Protein 5U2J (pdb70)

Secondary structure (DSSP, 8-state):
-PPPSSBTTT---TT--TTSS--PPEE-TTT--EE-HHHHT--HHHHHHHHTS----TTT--BTTT----TTGGG-EE-TTT--EE-GGGSSSPPSSPPPS----TTTS--/---SSBTTT---TT--TTS---PPEE-TTT--EE-HHHHT--HHHHHHHTTS----TTT--BTTT-S--S-STTEEE-TTT--EEEGGGSSSPPSSPPSS----TTTS--/-B-HHHHHHHH----/-EEHHHHHHHH----

Sequence (251 aa):
ARTKQTARKSTGGAPMDPIPICSFCLGTKESNREKKPEELLSCADCGSSGHPSCLKFCPELTTNVKALRWQCIECKTCSACRVQGRNADNMLFCDSCDRGFHMECCDPPLSRMPKGMWICQVCRPKDPIPICSFCLGTKESNREKKPEELLSCADCGSSGHPSCLKFCPELTTNVKALRWQCIECKTCSACRVQGRNADNMLFCDSCDRGFHMECCDPPLSRMPKGMWICQQVCRPKARTKQTARKSTGGAP

B-factor: mean 32.0, std 13.15, range [13.93, 115.84]

Organism: Homo sapiens (NCBI:txid9606)

Nearest PDB structures (foldseek):
  5b75-assembly1_A  TM=9.941E-01  e=2.731E-21  Homo sapiens
  5u2j-assembly1_B  TM=9.906E-01  e=2.239E-21  Homo sapiens
  5b78-assembly1_A  TM=9.982E-01  e=1.634E-20  Homo sapiens
  4lka-assembly1_A  TM=9.810E-01  e=3.386E-20  Homo sapiens
  3v43-assembly1_A  TM=9.482E-01  e=4.130E-20  Homo sapiens

CATH classification: 3.30.40.10

Structure (mmCIF, N/CA/C/O backbone):
data_5U2J
#
_entry.id   5U2J
#
_cell.length_a   32.540
_cell.length_b   69.190
_cell.length_c   69.930
_cell.angle_alpha   90.00
_cell.angle_beta   97.16
_cell.angle_gamma   90.00
#
_symmetry.space_group_name_H-M   'P 1 21 1'
#
loop_
_entity.id
_entity.type
_entity.pdbx_description
1 polymer 'Histone H3K14bu'
2 polymer 'Histone acetyltransferase KAT6B'
3 non-polymer 'ZINC ION'
4 water water
#
loop_
_atom_site.group_PDB
_atom_site.id
_atom_site.type_symbol
_atom_site.label_atom_id
_atom_site.label_alt_id
_atom_site.label_comp_id
_atom_site.label_asym_id
_atom_site.label_entity_id
_atom_site.label_seq_id
_atom_site.pdbx_PDB_ins_code
_atom_site.Cartn_x
_atom_site.Cartn_y
_atom_site.Cartn_z
_atom_site.occupancy
_atom_site.B_iso_or_equiv
_atom_site.auth_seq_id
_atom_site.auth_comp_id
_atom_site.auth_asym_id
_atom_site.auth_atom_id
_atom_site.pdbx_PDB_model_num
ATOM 1 N N . ALA A 1 1 ? 54.876 -4.717 -1.839 0.85 32.12 1 ALA D N 1
ATOM 2 C CA . ALA A 1 1 ? 55.474 -5.458 -0.734 0.96 29.85 1 ALA D CA 1
ATOM 3 C C . ALA A 1 1 ? 55.437 -6.955 -1.004 1.00 28.29 1 ALA D C 1
ATOM 4 O O . ALA A 1 1 ? 54.582 -7.444 -1.746 0.88 27.88 1 ALA D O 1
ATOM 6 N N . ARG A 1 2 ? 56.368 -7.686 -0.400 1.00 26.65 2 ARG D N 1
ATOM 7 C CA . ARG A 1 2 ? 56.390 -9.136 -0.522 0.92 24.62 2 ARG D CA 1
ATOM 8 C C . ARG A 1 2 ? 55.505 -9.750 0.553 1.00 23.81 2 ARG D C 1
ATOM 9 O O . ARG A 1 2 ? 55.603 -9.394 1.731 0.80 22.36 2 ARG D O 1
ATOM 17 N N . THR A 1 3 ? 54.622 -10.651 0.136 1.00 24.87 3 THR D N 1
ATOM 18 C CA . THR A 1 3 ? 53.703 -11.341 1.025 1.00 23.82 3 THR D CA 1
ATOM 19 C C . THR A 1 3 ? 53.843 -12.838 0.795 1.00 24.30 3 THR D C 1
ATOM 20 O O . THR A 1 3 ? 54.577 -13.286 -0.091 0.84 24.42 3 THR D O 1
ATOM 24 N N . LYS A 1 4 ? 53.125 -13.619 1.602 1.00 25.30 4 LYS D N 1
ATOM 25 C CA . LYS A 1 4 ? 53.114 -15.060 1.386 0.88 27.14 4 LYS D CA 1
ATOM 26 C C . LYS A 1 4 ? 52.578 -15.398 0.001 0.83 29.11 4 LYS D C 1
ATOM 27 O O . LYS A 1 4 ? 53.081 -16.314 -0.658 1.00 30.58 4 LYS D O 1
ATOM 33 N N . GLN A 1 5 ? 51.585 -14.641 -0.476 1.00 30.94 5 GLN D N 1
ATOM 34 C CA . GLN A 1 5 ? 51.055 -14.878 -1.816 0.73 33.82 5 GLN D CA 1
ATOM 35 C C . GLN A 1 5 ? 52.101 -14.583 -2.887 1.00 31.30 5 GLN D C 1
ATOM 36 O O . GLN A 1 5 ? 52.334 -15.404 -3.781 0.93 30.90 5 GLN D O 1
ATOM 42 N N . THR A 1 6 ? 52.746 -13.413 -2.815 1.00 28.47 6 THR D N 1
ATOM 43 C CA . THR A 1 6 ? 53.714 -13.063 -3.851 0.91 28.40 6 THR D CA 1
ATOM 44 C C . THR A 1 6 ? 54.948 -13.954 -3.777 0.64 28.09 6 THR D C 1
ATOM 45 O O . THR A 1 6 ? 55.503 -14.340 -4.813 0.85 28.53 6 THR D O 1
ATOM 49 N N . ALA A 1 7 ? 55.385 -14.304 -2.565 1.00 27.16 7 ALA D N 1
ATOM 50 C CA . ALA A 1 7 ? 56.574 -15.138 -2.423 0.89 26.56 7 ALA D CA 1
ATOM 51 C C . ALA A 1 7 ? 56.354 -16.523 -3.019 0.76 27.73 7 ALA D C 1
ATOM 52 O O . ALA A 1 7 ? 57.228 -17.051 -3.718 1.00 26.91 7 ALA D O 1
ATOM 54 N N . ARG A 1 8 ? 55.190 -17.127 -2.761 1.00 31.37 8 ARG D N 1
ATOM 55 C CA . ARG A 1 8 ? 54.923 -18.459 -3.291 0.95 33.72 8 ARG D CA 1
ATOM 56 C C . ARG A 1 8 ? 54.786 -18.448 -4.808 0.84 34.72 8 ARG D C 1
ATOM 57 O O . ARG A 1 8 ? 55.167 -19.421 -5.468 0.84 35.00 8 ARG D O 1
ATOM 65 N N . LYS A 1 9 ? 54.243 -17.372 -5.380 1.00 35.27 9 LYS D N 1
ATOM 66 C CA . LYS A 1 9 ? 54.188 -17.279 -6.835 0.75 37.74 9 LYS D CA 1
ATOM 67 C C . LYS A 1 9 ? 55.584 -17.115 -7.421 0.76 35.94 9 LYS D C 1
ATOM 68 O O . LYS A 1 9 ? 55.888 -17.659 -8.489 0.87 36.38 9 LYS D O 1
ATOM 74 N N . SER A 1 10 ? 56.451 -16.380 -6.723 1.00 33.50 10 SER D N 1
ATOM 75 C CA . SER A 1 10 ? 57.796 -16.142 -7.230 0.80 32.18 10 SER D CA 1
ATOM 76 C C . SER A 1 10 ? 58.648 -17.406 -7.154 1.00 31.45 10 SER D C 1
ATOM 77 O O . SER A 1 10 ? 59.371 -17.729 -8.104 0.80 33.78 10 SER D O 1
ATOM 80 N N . THR A 1 11 ? 58.569 -18.142 -6.042 1.00 29.74 11 THR D N 1
ATOM 81 C CA . THR A 1 11 ? 59.328 -19.380 -5.912 0.67 29.43 11 THR D CA 1
ATOM 82 C C . THR A 1 11 ? 58.666 -20.555 -6.615 0.70 30.58 11 THR D C 1
ATOM 83 O O . THR A 1 11 ? 59.361 -21.510 -6.981 1.00 30.90 11 THR D O 1
ATOM 87 N N . GLY A 1 12 ? 57.352 -20.511 -6.808 1.00 32.00 12 GLY D N 1
ATOM 88 C CA . GLY A 1 12 ? 56.623 -21.681 -7.248 0.57 34.86 12 GLY D CA 1
ATOM 89 C C . GLY A 1 12 ? 56.417 -22.652 -6.102 0.94 35.49 12 GLY D C 1
ATOM 90 O O . GLY A 1 12 ? 56.798 -22.412 -4.955 1.00 34.19 12 GLY D O 1
ATOM 91 N N . GLY A 1 13 ? 55.801 -23.780 -6.428 1.00 37.96 13 GLY D N 1
ATOM 92 C CA . GLY A 1 13 ? 55.511 -24.786 -5.425 0.55 39.83 13 GLY D CA 1
ATOM 93 C C . GLY A 1 13 ? 56.745 -25.507 -4.919 1.00 38.97 13 GLY D C 1
ATOM 94 O O . GLY A 1 13 ? 57.769 -25.561 -5.601 1.00 39.08 13 GLY D O 1
ATOM 109 N N . ALA A 1 15 ? 58.782 -28.801 -4.222 1.00 37.71 15 ALA D N 1
ATOM 110 C CA . ALA A 1 15 ? 58.853 -30.052 -4.966 1.00 40.03 15 ALA D CA 1
ATOM 111 C C . ALA A 1 15 ? 58.291 -31.201 -4.140 1.00 44.30 15 ALA D C 1
ATOM 112 O O . ALA A 1 15 ? 58.720 -31.428 -3.010 0.69 44.64 15 ALA D O 1
ATOM 114 N N . PRO A 1 16 ? 57.313 -31.925 -4.703 0.65 48.48 16 PRO D N 1
ATOM 115 C CA . PRO A 1 16 ? 56.712 -33.090 -4.048 1.00 51.97 16 PRO D CA 1
ATOM 116 C C . PRO A 1 16 ? 57.624 -34.312 -4.086 1.00 54.38 16 PRO D C 1
ATOM 117 O O . PRO A 1 16 ? 58.033 -34.786 -3.027 0.72 57.24 16 PRO D O 1
ATOM 121 N N . MET B 2 1 ? 79.131 3.841 20.511 1.00 80.47 203 MET A N 1
ATOM 122 C CA . MET B 2 1 ? 79.259 5.190 21.049 1.00 76.98 203 MET A CA 1
ATOM 123 C C . MET B 2 1 ? 80.324 5.241 22.140 1.00 68.61 203 MET A C 1
ATOM 124 O O . MET B 2 1 ? 80.694 4.211 22.704 1.00 65.70 203 MET A O 1
ATOM 129 N N . ASP B 2 2 ? 80.815 6.445 22.429 1.00 64.18 204 ASP A N 1
ATOM 130 C CA . ASP B 2 2 ? 81.862 6.602 23.425 0.88 58.63 204 ASP A CA 1
ATOM 131 C C . ASP B 2 2 ? 81.345 6.208 24.808 0.92 49.88 204 ASP A C 1
ATOM 132 O O . ASP B 2 2 ? 80.162 6.387 25.114 0.90 49.23 204 ASP A O 1
ATOM 137 N N . PRO B 2 3 ? 82.210 5.666 25.664 1.00 43.00 205 PRO A N 1
ATOM 138 C CA . PRO B 2 3 ? 81.755 5.241 26.992 1.00 36.40 205 PRO A CA 1
ATOM 139 C C . PRO B 2 3 ? 81.529 6.435 27.904 1.00 32.56 205 PRO A C 1
ATOM 140 O O . PRO B 2 3 ? 82.308 7.391 27.911 0.83 32.05 205 PRO A O 1
ATOM 144 N N . ILE B 2 4 ? 80.449 6.373 28.678 1.00 29.53 206 ILE A N 1
ATOM 145 C CA . ILE B 2 4 ? 80.179 7.375 29.710 1.00 26.93 206 ILE A CA 1
ATOM 146 C C . ILE B 2 4 ? 80.949 6.979 30.965 0.75 24.52 206 ILE A C 1
ATOM 147 O O . ILE B 2 4 ? 80.704 5.896 31.517 0.85 22.21 206 ILE A O 1
ATOM 152 N N . PRO B 2 5 ? 81.872 7.815 31.457 1.00 23.83 207 PRO A N 1
ATOM 153 C CA . PRO B 2 5 ? 82.797 7.358 32.502 1.00 22.71 207 PRO A CA 1
ATOM 154 C C . PRO B 2 5 ? 82.178 7.333 33.890 0.92 21.44 207 PRO A C 1
ATOM 155 O O . PRO B 2 5 ? 82.881 7.477 34.897 0.75 21.08 207 PRO A O 1
ATOM 159 N N . ILE B 2 6 ? 80.861 7.135 33.951 1.00 22.03 208 ILE A N 1
ATOM 160 C CA . ILE B 2 6 ? 80.081 7.236 35.1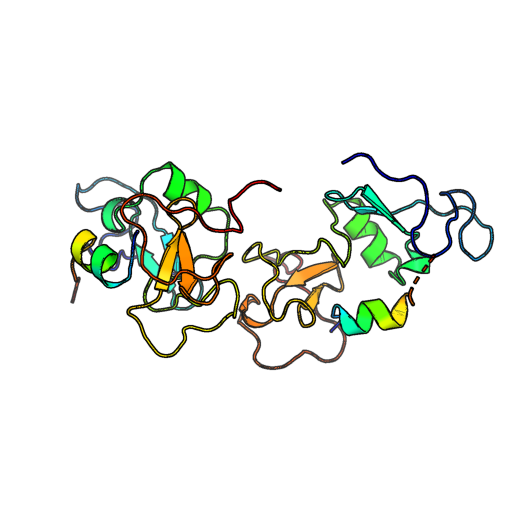78 0.87 19.76 208 ILE A CA 1
ATOM 161 C C . ILE B 2 6 ? 79.151 6.033 35.254 0.86 18.30 208 ILE A C 1
ATOM 162 O O . ILE B 2 6 ? 78.540 5.649 34.253 0.81 18.61 208 ILE A O 1
ATOM 167 N N . CYS B 2 7 ? 79.036 5.446 36.442 0.86 17.49 209 CYS A N 1
ATOM 168 C CA . CYS B 2 7 ? 78.123 4.328 36.642 0.78 19.72 209 CYS A CA 1
ATOM 169 C C . CYS B 2 7 ? 76.682 4.826 36.706 0.76 19.71 209 CYS A C 1
ATOM 170 O O . CYS B 2 7 ? 76.358 5.707 37.505 1.00 19.36 209 CYS A O 1
ATOM 173 N N . SER B 2 8 ? 75.812 4.248 35.870 0.89 21.06 210 SER A N 1
ATOM 174 C CA . SER B 2 8 ? 74.421 4.691 35.816 1.00 23.06 210 SER A CA 1
ATOM 175 C C . SER B 2 8 ? 73.669 4.444 37.118 0.86 22.94 210 SER A C 1
ATOM 176 O O . SER B 2 8 ? 72.604 5.037 37.325 0.87 22.21 210 SER A O 1
ATOM 179 N N . PHE B 2 9 ? 74.187 3.589 37.996 0.92 22.92 211 PHE A N 1
ATOM 180 C CA . PHE B 2 9 ? 73.483 3.229 39.220 1.00 24.09 211 PHE A CA 1
ATOM 181 C C . PHE B 2 9 ? 73.942 4.016 40.440 0.69 22.51 211 PHE A C 1
ATOM 182 O O . PHE B 2 9 ? 73.101 4.463 41.226 0.63 22.34 211 PHE A O 1
ATOM 190 N N . CYS B 2 10 ? 75.250 4.207 40.618 1.00 21.04 212 CYS A N 1
ATOM 191 C CA . CYS B 2 10 ? 75.768 4.928 41.772 1.00 21.07 212 CYS A CA 1
ATOM 192 C C . CYS B 2 10 ? 76.410 6.262 41.423 1.00 19.90 212 CYS A C 1
ATOM 193 O O . CYS B 2 10 ? 76.790 7.002 42.338 0.87 23.96 212 CYS A O 1
ATOM 196 N N . LEU B 2 11 ? 76.544 6.585 40.135 0.87 22.90 213 LEU A N 1
ATOM 197 C CA . LEU B 2 11 ? 77.122 7.828 39.629 0.93 21.32 213 LEU A CA 1
ATOM 198 C C . LEU B 2 11 ? 78.600 7.984 39.960 0.95 20.42 213 LEU A C 1
ATOM 199 O O . LEU B 2 11 ? 79.147 9.084 39.813 0.87 18.53 213 LEU A O 1
ATOM 204 N N . GLY B 2 12 ? 79.270 6.917 40.386 1.00 21.53 214 GLY A N 1
ATOM 205 C CA . GLY B 2 12 ? 80.693 6.984 40.613 1.00 21.22 214 GLY A CA 1
ATOM 206 C C . GLY B 2 12 ? 81.493 6.698 39.359 1.00 19.89 214 GLY A C 1
ATOM 207 O O . GLY B 2 12 ? 81.012 6.069 38.420 1.00 21.06 214 GLY A O 1
ATOM 208 N N . THR B 2 13 ? 82.728 7.188 39.347 0.92 19.55 215 THR A N 1
ATOM 209 C CA . THR B 2 13 ? 83.654 6.869 38.270 1.00 20.92 215 THR A CA 1
ATOM 210 C C . THR B 2 13 ? 84.304 5.524 38.568 0.78 21.54 215 THR A C 1
ATOM 211 O O . THR B 2 13 ? 83.975 4.847 39.547 1.00 22.20 215 THR A O 1
ATOM 215 N N . LYS B 2 14 ? 85.267 5.136 37.734 0.90 22.57 216 LYS A N 1
ATOM 216 C CA . LYS B 2 14 ? 86.047 3.936 37.999 1.00 24.88 216 LYS A CA 1
ATOM 217 C C . LYS B 2 14 ? 86.821 4.016 39.310 1.00 24.80 216 LYS A C 1
ATOM 218 O O . LYS B 2 14 ? 87.328 2.990 39.774 1.00 27.77 216 LYS A O 1
ATOM 224 N N . GLU B 2 15 ? 86.917 5.192 39.926 1.00 23.22 217 GLU A N 1
ATOM 225 C CA . GLU B 2 15 ? 87.679 5.344 41.157 1.00 24.12 217 GLU A CA 1
ATOM 226 C C . GLU B 2 15 ? 86.821 5.267 42.414 0.76 23.81 217 GLU A C 1
ATOM 227 O O . GLU B 2 15 ? 87.369 5.319 43.519 0.69 21.85 217 GLU A O 1
ATOM 233 N N . SER B 2 16 ? 85.498 5.121 42.284 1.00 24.20 218 SER A N 1
ATOM 234 C CA . SER B 2 16 ? 84.631 5.140 43.464 1.00 22.40 218 SER A CA 1
ATOM 235 C C . SER B 2 16 ? 83.338 4.384 43.148 0.81 22.10 218 SER A C 1
ATOM 236 O O . SER B 2 16 ? 82.396 4.971 42.610 0.79 22.37 218 SER A O 1
ATOM 239 N N . ASN B 2 17 ? 83.294 3.097 43.507 1.00 23.02 219 ASN A N 1
ATOM 240 C CA . ASN B 2 17 ? 82.035 2.363 43.427 1.00 24.97 219 ASN A CA 1
ATOM 241 C C . ASN B 2 17 ? 81.183 2.699 44.647 1.00 26.26 219 ASN A C 1
ATOM 242 O O . ASN B 2 17 ? 81.456 3.683 45.343 1.00 25.64 219 ASN A O 1
ATOM 247 N N . ARG B 2 18 ? 80.148 1.902 44.920 1.00 28.81 220 ARG A N 1
ATOM 248 C CA . ARG B 2 18 ? 79.291 2.205 46.060 1.00 31.55 220 ARG A CA 1
ATOM 249 C C . ARG B 2 18 ? 80.020 2.082 47.387 0.59 32.20 220 ARG A C 1
ATOM 250 O O . ARG B 2 18 ? 79.598 2.700 48.370 0.77 32.41 220 ARG A O 1
ATOM 258 N N . GLU B 2 19 ? 81.098 1.308 47.443 1.00 33.09 221 GLU A N 1
ATOM 259 C CA . GLU B 2 19 ? 81.900 1.225 48.651 1.00 35.94 221 GLU A CA 1
ATOM 260 C C . GLU B 2 19 ? 83.038 2.233 48.669 0.81 34.24 221 GLU A C 1
ATOM 261 O O . GLU B 2 19 ? 83.879 2.159 49.562 0.90 33.70 221 GLU A O 1
ATOM 267 N N . LYS B 2 20 ? 83.076 3.170 47.718 1.00 32.75 222 LYS A N 1
ATOM 268 C CA . LYS B 2 20 ? 84.110 4.211 47.633 0.95 29.83 222 LYS A CA 1
ATOM 269 C C . LYS B 2 20 ? 85.472 3.646 47.250 0.69 28.44 222 LYS A C 1
ATOM 270 O O . LYS B 2 20 ? 86.508 4.218 47.592 1.00 29.89 222 LYS A O 1
ATOM 276 N N . LYS B 2 21 ? 85.495 2.530 46.542 1.00 35.84 223 LYS A N 1
ATOM 277 C CA . LYS B 2 21 ? 86.734 1.876 46.159 1.00 34.20 223 LYS A CA 1
ATOM 278 C C . LYS B 2 21 ? 86.834 1.809 44.639 1.00 28.39 223 LYS A C 1
ATOM 279 O O . LYS B 2 21 ? 85.815 1.880 43.941 0.89 26.99 223 LYS A O 1
ATOM 285 N N . PRO B 2 22 ? 88.044 1.705 44.087 0.87 26.36 224 PRO A N 1
ATOM 286 C CA . PRO B 2 22 ? 88.174 1.682 42.625 1.00 25.31 224 PRO A CA 1
ATOM 287 C C . PRO B 2 22 ? 87.647 0.385 42.031 1.00 24.98 224 PRO A C 1
ATOM 288 O O . PRO B 2 22 ? 87.866 -0.705 42.565 0.81 26.48 224 PRO A O 1
ATOM 292 N N . GLU B 2 23 ? 86.942 0.519 40.910 1.00 22.84 225 GLU A N 1
ATOM 293 C CA . GLU B 2 23 ? 86.425 -0.632 40.180 0.83 24.23 225 GLU A CA 1
ATOM 294 C C . GLU B 2 23 ? 86.184 -0.216 38.739 1.00 24.07 225 GLU A C 1
ATOM 295 O O . GLU B 2 23 ? 85.490 0.775 38.488 0.77 22.37 225 GLU A O 1
ATOM 301 N N . GLU B 2 24 ? 86.756 -0.966 37.802 1.00 26.02 226 GLU A N 1
ATOM 302 C CA . GLU B 2 24 ? 86.626 -0.636 36.391 0.97 27.43 226 GLU A CA 1
ATOM 303 C C . GLU B 2 24 ? 85.176 -0.770 35.942 0.70 25.05 226 GLU A C 1
ATOM 304 O O . GLU B 2 24 ? 84.430 -1.625 36.423 0.75 22.79 226 GLU A O 1
ATOM 310 N N . LEU B 2 25 ? 84.782 0.091 35.010 1.00 25.20 227 LEU A N 1
ATOM 311 C CA . LEU B 2 25 ? 83.416 0.131 34.513 1.00 23.53 227 LEU A CA 1
ATOM 312 C C . LEU B 2 25 ? 83.228 -0.796 33.320 0.73 23.14 227 LEU A C 1
ATOM 313 O O . LEU B 2 25 ? 84.144 -1.012 32.520 0.85 24.26 227 LEU A O 1
ATOM 318 N N . LEU B 2 26 ? 82.020 -1.341 33.211 0.92 22.24 228 LEU A N 1
ATOM 319 C CA . LEU B 2 26 ? 81.536 -1.989 32.000 1.00 23.66 228 LEU A CA 1
ATOM 320 C C . LEU B 2 26 ? 80.677 -0.995 31.235 0.75 23.36 228 LEU A C 1
ATOM 321 O O . LEU B 2 26 ? 79.861 -0.291 31.834 1.00 24.02 228 LEU A O 1
ATOM 326 N N . SER B 2 27 ? 80.849 -0.940 29.915 0.96 23.21 229 SER A N 1
ATOM 327 C CA . SER B 2 27 ? 80.216 0.101 29.113 0.79 24.63 229 SER A CA 1
ATOM 328 C C . SER B 2 27 ? 79.459 -0.504 27.939 0.63 24.83 229 SER A C 1
ATOM 329 O O . SER B 2 27 ? 79.983 -1.370 27.232 1.00 26.06 229 SER A O 1
ATOM 332 N N . CYS B 2 28 ? 78.234 -0.026 27.730 0.86 20.27 230 CYS A N 1
ATOM 333 C CA . CYS B 2 28 ? 77.407 -0.505 26.630 1.00 21.04 230 CYS A CA 1
ATOM 334 C C . CYS B 2 28 ? 77.954 -0.010 25.297 0.79 23.37 230 CYS A C 1
ATOM 335 O O . CYS B 2 28 ? 78.238 1.180 25.132 0.83 25.79 230 CYS A O 1
ATOM 338 N N . ALA B 2 29 ? 78.087 -0.924 24.335 1.00 23.85 231 ALA A N 1
ATOM 339 C CA . ALA B 2 29 ? 78.652 -0.555 23.043 1.00 27.23 231 ALA A CA 1
ATOM 340 C C . ALA B 2 29 ? 77.701 0.290 22.206 1.00 29.42 231 ALA A C 1
ATOM 341 O O . ALA B 2 29 ? 78.152 0.968 21.277 0.81 31.77 231 ALA A O 1
ATOM 343 N N . ASP B 2 30 ? 76.404 0.272 22.511 0.98 28.09 232 ASP A N 1
ATOM 344 C CA . ASP B 2 30 ? 75.414 0.979 21.709 0.94 31.31 232 ASP A CA 1
ATOM 345 C C . ASP B 2 30 ? 75.049 2.351 22.260 0.70 31.52 232 ASP A C 1
ATOM 346 O O . ASP B 2 30 ? 74.959 3.309 21.489 0.79 33.87 232 ASP A O 1
ATOM 351 N N . CYS B 2 31 ? 74.824 2.478 23.567 1.00 28.92 233 CYS A N 1
ATOM 352 C CA . CYS B 2 31 ? 74.398 3.748 24.139 1.00 28.50 233 CYS A CA 1
ATOM 353 C C . CYS B 2 31 ? 75.464 4.425 24.987 0.77 27.14 233 CYS A C 1
ATOM 354 O O . CYS B 2 31 ? 75.300 5.600 25.331 0.83 26.85 233 CYS A O 1
ATOM 357 N N . GLY B 2 32 ? 76.549 3.730 25.324 0.83 25.76 234 GLY A N 1
ATOM 358 C CA . GLY B 2 32 ? 77.617 4.313 26.107 0.90 26.35 234 GLY A CA 1
ATOM 359 C C . GLY B 2 32 ? 77.416 4.282 27.604 0.79 26.17 234 GLY A C 1
ATOM 360 O O . GLY B 2 32 ? 78.367 4.575 28.342 0.66 25.39 234 GLY A O 1
ATOM 361 N N . SER B 2 33 ? 76.220 3.944 28.082 0.90 27.11 235 SER A N 1
ATOM 362 C CA . SER B 2 33 ? 75.982 3.870 29.516 1.00 24.85 235 SER A CA 1
ATOM 363 C C . SER B 2 33 ? 76.907 2.843 30.154 0.80 22.72 235 SER A C 1
ATOM 364 O O . SER B 2 33 ? 77.236 1.812 29.560 1.00 23.97 235 SER A O 1
ATOM 367 N N . SER B 2 34 ? 77.326 3.133 31.382 0.84 21.27 236 SER A N 1
ATOM 368 C CA . SER B 2 34 ? 78.291 2.298 32.076 0.84 20.86 236 SER A CA 1
ATOM 369 C C . SER B 2 34 ? 77.764 1.893 33.445 0.82 21.49 236 SER A C 1
ATOM 370 O O . SER B 2 34 ? 76.839 2.498 33.989 1.00 22.12 236 SER A O 1
ATOM 373 N N . GLY B 2 35 ? 78.372 0.853 33.992 1.00 20.71 237 GLY A N 1
ATOM 374 C CA . GLY B 2 35 ? 78.073 0.433 35.348 0.86 20.35 237 GLY A CA 1
ATOM 375 C C . GLY B 2 35 ? 79.252 -0.304 35.936 0.93 20.63 237 GLY A C 1
ATOM 376 O O . GLY B 2 35 ? 80.009 -0.973 35.222 0.78 21.51 237 GLY A O 1
ATOM 377 N N . HIS B 2 36 ? 79.424 -0.158 37.247 1.00 21.62 238 HIS A N 1
ATOM 378 C CA . HIS B 2 36 ? 80.340 -1.034 37.957 1.00 22.16 238 HIS A CA 1
ATOM 379 C C . HIS B 2 36 ? 79.764 -2.446 37.980 1.00 22.76 238 HIS A C 1
ATOM 380 O O . HIS B 2 36 ? 78.561 -2.615 38.195 0.86 23.08 238 HIS A O 1
ATOM 387 N N . PRO B 2 37 ? 80.584 -3.469 37.734 0.92 23.02 239 PRO A N 1
ATOM 388 C CA . PRO B 2 37 ? 80.088 -4.848 37.872 0.73 23.08 239 PRO A CA 1
ATOM 389 C C . PRO B 2 37 ? 79.404 -5.111 39.204 0.91 24.17 239 PRO A C 1
ATOM 390 O O . PRO B 2 37 ? 78.380 -5.806 39.241 1.00 24.59 239 PRO A O 1
ATOM 394 N N . SER B 2 38 ? 79.930 -4.550 40.298 1.00 24.59 240 SER A N 1
ATOM 395 C CA . SER B 2 38 ? 79.297 -4.724 41.602 1.00 26.24 240 SER A CA 1
ATOM 396 C C . SER B 2 38 ? 77.915 -4.085 41.648 1.00 26.02 240 SER A C 1
ATOM 397 O O . SER B 2 38 ? 77.023 -4.586 42.343 0.69 28.32 240 SER A O 1
ATOM 400 N N . CYS B 2 39 ? 77.714 -2.984 40.921 0.85 23.86 241 CYS A N 1
ATOM 401 C CA . CYS B 2 39 ? 76.387 -2.382 40.845 1.00 23.55 241 CYS A CA 1
ATOM 402 C C . CYS B 2 39 ? 75.474 -3.143 39.896 0.70 22.29 241 CYS A C 1
ATOM 403 O O . CYS B 2 39 ? 74.258 -3.194 40.117 0.77 21.65 241 CYS A O 1
ATOM 406 N N . LEU B 2 40 ? 76.035 -3.725 38.835 1.00 22.22 242 LEU A N 1
ATOM 407 C CA . LEU B 2 40 ? 75.273 -4.593 37.947 0.83 24.09 242 LEU A CA 1
ATOM 408 C C . LEU B 2 40 ? 74.996 -5.956 38.563 0.64 24.76 242 LEU A C 1
ATOM 409 O O . LEU B 2 40 ? 74.237 -6.736 37.976 0.85 27.06 242 LEU A O 1
ATOM 414 N N . LYS B 2 41 ? 75.591 -6.251 39.722 1.00 23.28 243 LYS A N 1
ATOM 415 C CA . LYS B 2 41 ? 75.452 -7.539 40.407 0.88 25.94 243 LYS A CA 1
ATOM 416 C C . LYS B 2 41 ? 76.007 -8.691 39.574 1.00 25.68 243 LYS A C 1
ATOM 417 O O . LYS B 2 41 ? 75.484 -9.808 39.615 0.79 27.42 243 LYS A O 1
ATOM 423 N N . PHE B 2 42 ? 77.071 -8.437 38.819 0.83 25.10 244 PHE A N 1
ATOM 424 C CA . PHE B 2 42 ? 77.743 -9.489 38.071 1.00 26.66 244 PHE A CA 1
ATOM 425 C C . PHE B 2 42 ? 78.772 -10.176 38.954 1.00 28.50 244 PHE A C 1
ATOM 426 O O . PHE B 2 42 ? 79.458 -9.527 39.749 0.76 28.25 244 PHE A O 1
ATOM 434 N N . CYS B 2 43 ? 78.873 -11.494 38.814 1.00 29.90 245 CYS A N 1
ATOM 435 C CA . CYS B 2 43 ? 79.913 -12.238 39.498 1.00 32.10 245 CYS A CA 1
ATOM 436 C C . CYS B 2 43 ? 81.249 -12.023 38.791 1.00 32.63 245 CYS A C 1
ATOM 437 O O . CYS B 2 43 ? 81.285 -11.564 37.646 1.00 30.55 245 CYS A O 1
ATOM 440 N N . PRO B 2 44 ? 82.367 -12.327 39.461 1.00 35.58 246 PRO A N 1
ATOM 441 C CA . PRO B 2 44 ? 83.680 -12.135 38.817 0.85 35.63 246 PRO A CA 1
ATOM 442 C C . PRO B 2 44 ? 83.833 -12.823 37.468 0.71 35.32 246 PRO A C 1
ATOM 443 O O . PRO B 2 44 ? 84.393 -12.221 36.544 1.00 34.13 246 PRO A O 1
ATOM 447 N N . GLU B 2 45 ? 83.354 -14.061 37.319 1.00 36.41 247 GLU A N 1
ATOM 448 C CA . GLU B 2 45 ? 83.558 -14.777 36.061 0.77 36.49 247 GLU A CA 1
ATOM 449 C C . GLU B 2 45 ? 82.733 -14.167 34.935 1.00 32.40 247 GLU A C 1
ATOM 450 O O . GLU B 2 45 ? 83.224 -14.005 33.812 1.00 32.39 247 GLU A O 1
ATOM 456 N N . LEU B 2 46 ? 81.470 -13.836 35.213 1.00 29.66 248 LEU A N 1
ATOM 457 C CA . LEU B 2 46 ? 80.661 -13.135 34.222 1.00 28.16 248 LEU A CA 1
ATOM 458 C C . LEU B 2 46 ? 81.317 -11.821 33.821 1.00 26.33 248 LEU A C 1
ATOM 459 O O . LEU B 2 46 ? 81.371 -11.481 32.633 1.00 26.12 248 LEU A O 1
ATOM 464 N N . THR B 2 47 ? 81.847 -11.085 34.799 1.00 25.63 249 THR A N 1
ATOM 465 C CA . THR B 2 47 ? 82.491 -9.807 34.514 1.00 24.80 249 THR A CA 1
ATOM 466 C C . THR B 2 47 ? 83.677 -9.982 33.572 1.00 24.84 249 THR A C 1
ATOM 467 O O . THR B 2 47 ? 83.825 -9.235 32.599 1.00 23.85 249 THR A O 1
ATOM 471 N N . THR B 2 48 ? 84.527 -10.979 33.837 1.00 26.68 250 THR A N 1
ATOM 472 C CA . THR B 2 48 ? 85.691 -11.204 32.983 1.00 28.43 250 THR A CA 1
ATOM 473 C C . THR B 2 48 ? 85.276 -11.510 31.548 0.50 28.74 250 THR A C 1
ATOM 474 O O . THR B 2 48 ? 85.885 -11.007 30.597 1.00 31.28 250 THR A O 1
ATOM 478 N N . ASN B 2 49 ? 84.233 -12.324 31.372 1.00 26.87 251 ASN A N 1
ATOM 479 C CA . ASN B 2 49 ? 83.781 -12.666 30.026 0.94 28.02 251 ASN A CA 1
ATOM 480 C C . ASN B 2 49 ? 83.193 -11.456 29.310 1.00 27.04 251 ASN A C 1
ATOM 481 O O . ASN B 2 49 ? 83.464 -11.237 28.124 0.56 27.78 251 ASN A O 1
ATOM 486 N N . VAL B 2 50 ? 82.381 -10.664 30.013 1.00 25.25 252 VAL A N 1
ATOM 487 C CA . VAL B 2 50 ? 81.724 -9.522 29.384 1.00 24.32 252 VAL A CA 1
ATOM 488 C C . VAL B 2 50 ? 82.744 -8.478 28.945 0.75 25.56 252 VAL A C 1
ATOM 489 O O . VAL B 2 50 ? 82.570 -7.832 27.903 0.83 26.79 252 VAL A O 1
ATOM 493 N N . LYS B 2 51 ? 83.831 -8.312 29.705 0.88 26.75 253 LYS A N 1
ATOM 494 C CA . LYS B 2 51 ? 84.867 -7.352 29.335 0.81 27.89 253 LYS A CA 1
ATOM 495 C C . LYS B 2 51 ? 85.525 -7.687 28.004 0.89 28.41 253 LYS A C 1
ATOM 496 O O . LYS B 2 51 ? 86.084 -6.792 27.359 0.67 30.50 253 LYS A O 1
ATOM 502 N N . ALA B 2 52 ? 85.481 -8.948 27.582 0.84 27.11 254 ALA A N 1
ATOM 503 C CA . ALA B 2 52 ? 86.102 -9.377 26.338 0.98 29.17 254 ALA A CA 1
ATOM 504 C C . ALA B 2 52 ? 85.153 -9.329 25.148 0.97 28.94 254 ALA A C 1
ATOM 505 O O . ALA B 2 52 ? 85.555 -9.705 24.042 0.74 30.63 254 ALA A O 1
ATOM 507 N N . LEU B 2 53 ? 83.920 -8.876 25.342 0.87 25.38 255 LEU A N 1
ATOM 508 C CA . LEU B 2 53 ? 82.893 -8.926 24.313 0.95 25.74 255 LEU A CA 1
ATOM 509 C C . LEU B 2 53 ? 82.315 -7.541 24.059 0.81 25.34 255 LEU A C 1
ATOM 510 O O . LEU B 2 53 ? 82.580 -6.581 24.787 0.66 24.89 255 LEU A O 1
ATOM 515 N N . ARG B 2 54 ? 81.509 -7.458 23.003 1.00 26.85 256 ARG A N 1
ATOM 516 C CA . ARG B 2 54 ? 80.748 -6.252 22.683 0.84 26.78 256 ARG A CA 1
ATOM 517 C C . ARG B 2 54 ? 79.460 -6.298 23.497 1.00 23.34 256 ARG A C 1
ATOM 518 O O . ARG B 2 54 ? 78.470 -6.912 23.088 0.61 22.91 256 ARG A O 1
ATOM 526 N N . TRP B 2 55 ? 79.470 -5.641 24.652 0.78 21.27 257 TRP A N 1
ATOM 527 C CA . TRP B 2 55 ? 78.397 -5.765 25.629 1.00 20.61 257 TRP A CA 1
ATOM 528 C C . TRP B 2 55 ? 77.297 -4.743 25.375 0.77 20.68 257 TRP A C 1
ATOM 529 O O . TRP B 2 55 ? 77.567 -3.594 25.014 0.82 21.63 257 TRP A O 1
ATOM 540 N N . GLN B 2 56 ? 76.053 -5.173 25.568 1.00 20.42 258 GLN A N 1
ATOM 541 C CA . GLN B 2 56 ? 74.895 -4.291 25.535 1.00 20.66 258 GLN A CA 1
ATOM 542 C C . GLN B 2 56 ? 74.272 -4.218 26.920 0.85 18.98 258 GLN A C 1
ATOM 543 O O . GLN B 2 56 ? 74.130 -5.240 27.599 0.74 17.29 258 GLN A O 1
ATOM 549 N N . CYS B 2 57 ? 73.881 -3.013 27.327 1.00 18.93 259 CYS A N 1
ATOM 550 C CA . CYS B 2 57 ? 73.174 -2.860 28.588 1.00 21.64 259 CYS A CA 1
ATOM 551 C C . CYS B 2 57 ? 71.775 -3.467 28.479 1.00 23.14 259 CYS A C 1
ATOM 552 O O . CYS B 2 57 ? 71.312 -3.845 27.400 1.00 24.38 259 CYS A O 1
ATOM 555 N N . ILE B 2 58 ? 71.098 -3.552 29.627 1.00 25.56 260 ILE A N 1
ATOM 556 C CA . ILE B 2 58 ? 69.791 -4.204 29.683 1.00 28.84 260 ILE A CA 1
ATOM 557 C C . ILE B 2 58 ? 68.807 -3.530 28.734 0.76 30.51 260 ILE A C 1
ATOM 558 O O . ILE B 2 58 ? 67.985 -4.197 28.094 0.70 29.62 260 ILE A O 1
ATOM 563 N N . GLU B 2 59 ? 68.889 -2.205 28.604 1.00 32.10 261 GLU A N 1
ATOM 564 C CA . GLU B 2 59 ? 67.925 -1.494 27.770 1.00 34.87 261 GLU A CA 1
ATOM 565 C C . GLU B 2 59 ? 68.218 -1.650 26.282 0.83 32.18 261 GLU A C 1
ATOM 566 O O . GLU B 2 59 ? 67.287 -1.635 25.469 0.66 33.05 261 GLU A O 1
ATOM 572 N N . CYS B 2 60 ? 69.487 -1.798 25.904 1.00 28.16 262 CYS A N 1
ATOM 573 C CA . CYS B 2 60 ? 69.852 -1.963 24.502 1.00 26.22 262 CYS A CA 1
ATOM 574 C C . CYS B 2 60 ? 69.881 -3.418 24.057 0.78 24.65 262 CYS A C 1
ATOM 575 O O . CYS B 2 60 ? 69.895 -3.679 22.849 0.89 25.08 262 CYS A O 1
ATOM 578 N N . LYS B 2 61 ? 69.892 -4.358 25.000 1.00 24.42 263 LYS A N 1
ATOM 579 C CA . LYS B 2 61 ? 70.091 -5.770 24.696 1.00 23.71 263 LYS A CA 1
ATOM 580 C C . LYS B 2 61 ? 69.098 -6.263 23.653 0.73 23.09 263 LYS A C 1
ATOM 581 O O . LYS B 2 61 ? 67.882 -6.149 23.836 0.76 22.99 263 LYS A O 1
ATOM 587 N N . THR B 2 62 ? 69.623 -6.799 22.556 0.91 21.63 264 THR A N 1
ATOM 588 C CA . THR B 2 62 ? 68.830 -7.530 21.581 0.95 21.15 264 THR A CA 1
ATOM 589 C C . THR B 2 62 ? 69.193 -9.007 21.639 0.80 20.44 264 THR A C 1
ATOM 590 O O . THR B 2 62 ? 70.290 -9.386 22.058 1.00 21.25 264 THR A O 1
ATOM 594 N N . CYS B 2 63 ? 68.250 -9.841 21.215 0.93 19.67 265 CYS A N 1
ATOM 595 C CA . CYS B 2 63 ? 68.495 -11.276 21.161 1.00 18.49 265 CYS A CA 1
ATOM 596 C C . CYS B 2 63 ? 69.678 -11.579 20.248 0.97 16.20 265 CYS A C 1
ATOM 597 O O . CYS B 2 63 ? 69.709 -11.154 19.094 0.73 16.50 265 CYS A O 1
ATOM 600 N N . SER B 2 64 ? 70.660 -12.323 20.764 0.87 16.07 266 SER A N 1
ATOM 601 C CA . SER B 2 64 ? 71.833 -12.627 19.951 0.95 17.47 266 SER A CA 1
ATOM 602 C C . SER B 2 64 ? 71.511 -13.525 18.762 1.00 19.67 266 SER A C 1
ATOM 603 O O . SER B 2 64 ? 72.276 -13.541 17.792 1.00 21.46 266 SER A O 1
ATOM 606 N N . ALA B 2 65 ? 70.402 -14.263 18.803 1.00 19.44 267 ALA A N 1
ATOM 607 C CA . ALA B 2 65 ? 70.060 -15.133 17.683 1.00 19.84 267 ALA A CA 1
ATOM 608 C C . ALA B 2 65 ? 69.317 -14.371 16.591 0.86 18.78 267 ALA A C 1
ATOM 609 O O . ALA B 2 65 ? 69.745 -14.355 15.432 0.85 17.95 267 ALA A O 1
ATOM 611 N N . CYS B 2 66 ? 68.202 -13.725 16.942 1.00 19.08 268 CYS A N 1
ATOM 612 C CA . CYS B 2 66 ? 67.338 -13.087 15.955 1.00 19.24 268 CYS A CA 1
ATOM 613 C C . CYS B 2 66 ? 67.547 -11.579 15.833 0.91 19.04 268 CYS A C 1
ATOM 614 O O . CYS B 2 66 ? 66.991 -10.972 14.911 0.86 19.85 268 CYS A O 1
ATOM 617 N N . ARG B 2 67 ? 68.322 -10.968 16.731 1.00 19.42 269 ARG A N 1
ATOM 618 C CA . ARG B 2 67 ? 68.792 -9.584 16.629 1.00 22.09 269 ARG A CA 1
ATOM 619 C C . ARG B 2 67 ? 67.683 -8.552 16.811 0.95 23.35 269 ARG A C 1
ATOM 620 O O . ARG B 2 67 ? 67.818 -7.414 16.349 0.93 25.48 269 ARG A O 1
ATOM 628 N N . VAL B 2 68 ? 66.584 -8.908 17.480 1.00 22.35 270 VAL A N 1
ATOM 629 C CA . VAL B 2 68 ? 65.521 -7.961 17.790 1.00 24.18 270 VAL A CA 1
ATOM 630 C C . VAL B 2 68 ? 65.186 -8.056 19.274 0.87 23.88 270 VAL A C 1
ATOM 631 O O . VAL B 2 68 ? 65.610 -8.973 19.978 1.00 24.10 270 VAL A O 1
ATOM 635 N N . GLN B 2 69 ? 64.410 -7.079 19.746 0.82 24.42 271 GLN A N 1
ATOM 636 C CA . GLN B 2 69 ? 63.894 -7.098 21.111 1.00 25.86 271 GLN A CA 1
ATOM 637 C C . GLN B 2 69 ? 62.484 -7.687 21.163 1.00 25.78 271 GLN A C 1
ATOM 638 O O . GLN B 2 69 ? 62.253 -8.702 21.825 0.78 23.48 271 GLN A O 1
ATOM 644 N N . GLY B 2 70 ? 61.536 -7.060 20.474 0.88 27.65 272 GLY A N 1
ATOM 645 C CA . GLY B 2 70 ? 60.192 -7.589 20.371 1.00 29.10 272 GLY A CA 1
ATOM 646 C C . GLY B 2 70 ? 59.302 -7.204 21.541 1.00 32.99 272 GLY A C 1
ATOM 647 O O . GLY B 2 70 ? 59.727 -6.601 22.527 0.82 32.59 272 GLY A O 1
ATOM 648 N N . ARG B 2 71 ? 58.027 -7.588 21.422 0.83 36.53 273 ARG A N 1
ATOM 649 C CA . ARG B 2 71 ? 57.029 -7.197 22.413 1.00 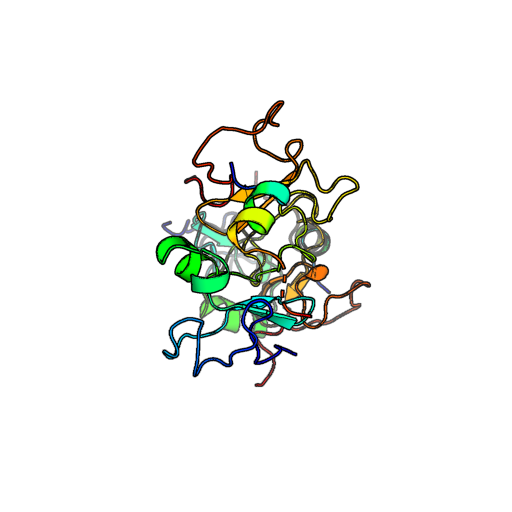39.53 273 ARG A CA 1
ATOM 650 C C . ARG B 2 71 ? 57.289 -7.821 23.779 0.74 39.49 273 ARG A C 1
ATOM 651 O O . ARG B 2 71 ? 56.951 -7.218 24.803 0.70 43.33 273 ARG A O 1
ATOM 659 N N . ASN B 2 72 ? 57.862 -9.020 23.823 1.00 37.28 274 ASN A N 1
ATOM 660 C CA . ASN B 2 72 ? 58.133 -9.713 25.078 0.64 37.47 274 ASN A CA 1
ATOM 661 C C . ASN B 2 72 ? 59.621 -9.693 25.411 1.00 34.47 274 ASN A C 1
ATOM 662 O O . ASN B 2 72 ? 60.196 -10.700 25.830 0.80 33.30 274 ASN A O 1
ATOM 667 N N . ALA B 2 73 ? 60.256 -8.532 25.230 0.90 33.42 275 ALA A N 1
ATOM 668 C CA . ALA B 2 73 ? 61.685 -8.414 25.503 0.83 31.87 275 ALA A CA 1
ATOM 669 C C . ALA B 2 73 ? 62.000 -8.610 26.980 1.00 33.72 275 ALA A C 1
ATOM 670 O O . ALA B 2 73 ? 63.119 -9.006 27.324 0.56 31.35 275 ALA A O 1
ATOM 672 N N . ASP B 2 74 ? 61.035 -8.344 27.864 1.00 37.87 276 ASP A N 1
ATOM 673 C CA . ASP B 2 74 ? 61.279 -8.456 29.299 1.00 40.71 276 ASP A CA 1
ATOM 674 C C . ASP B 2 74 ? 61.562 -9.887 29.739 0.57 41.29 276 ASP A C 1
ATOM 675 O O . ASP B 2 74 ? 62.202 -10.087 30.777 0.65 41.84 276 ASP A O 1
ATOM 680 N N . ASN B 2 75 ? 61.098 -10.885 28.987 1.00 41.28 277 ASN A N 1
ATOM 681 C CA . ASN B 2 75 ? 61.328 -12.285 29.319 1.00 41.41 277 ASN A CA 1
ATOM 682 C C . ASN B 2 75 ? 62.468 -12.896 28.510 0.42 36.84 277 ASN A C 1
ATOM 683 O O . ASN B 2 75 ? 62.581 -14.124 28.431 1.00 37.79 277 ASN A O 1
ATOM 688 N N . MET B 2 76 ? 63.301 -12.061 27.897 1.00 27.49 278 MET A N 1
ATOM 689 C CA . MET B 2 76 ? 64.543 -12.527 27.297 1.00 25.73 278 MET A CA 1
ATOM 690 C C . MET B 2 76 ? 65.470 -13.064 28.384 0.99 22.80 278 MET A C 1
ATOM 691 O O . MET B 2 76 ? 65.620 -12.455 29.445 0.74 22.38 278 MET A O 1
ATOM 696 N N . LEU B 2 77 ? 66.074 -14.225 28.130 1.00 20.54 279 LEU A N 1
ATOM 697 C CA . LEU B 2 77 ? 67.015 -14.814 29.077 1.00 21.28 279 LEU A CA 1
ATOM 698 C C . LEU B 2 77 ? 68.388 -14.189 28.894 0.93 20.51 279 LEU A C 1
ATOM 699 O O . LEU B 2 77 ? 68.802 -13.895 27.772 0.60 16.89 279 LEU A O 1
ATOM 704 N N . PHE B 2 78 ? 69.112 -14.018 29.996 1.00 23.18 280 PHE A N 1
ATOM 705 C CA . PHE B 2 78 ? 70.474 -13.502 29.950 1.00 23.09 280 PHE A CA 1
ATOM 706 C C . PHE B 2 78 ? 71.434 -14.593 30.401 0.88 22.19 280 PHE A C 1
ATOM 707 O O . PHE B 2 78 ? 71.329 -15.094 31.526 1.00 24.37 280 PHE A O 1
ATOM 715 N N . CYS B 2 79 ? 72.361 -14.948 29.520 0.91 19.24 281 CYS A N 1
ATOM 716 C CA . CYS B 2 7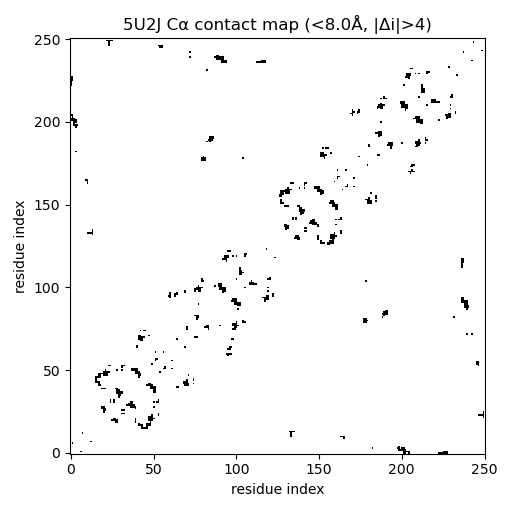9 ? 73.309 -16.014 29.799 1.00 18.94 281 CYS A CA 1
ATOM 717 C C . CYS B 2 79 ? 74.112 -15.710 31.059 0.89 19.76 281 CYS A C 1
ATOM 718 O O . CYS B 2 79 ? 74.587 -14.590 31.259 0.74 20.55 281 CYS A O 1
ATOM 721 N N . ASP B 2 80 ? 74.261 -16.718 31.917 0.87 20.36 282 ASP A N 1
ATOM 722 C CA . ASP B 2 80 ? 75.012 -16.537 33.153 1.00 24.26 282 ASP A CA 1
ATOM 723 C C . ASP B 2 80 ? 76.520 -16.546 32.942 1.00 24.61 282 ASP A C 1
ATOM 724 O O . ASP B 2 80 ? 77.260 -16.224 33.879 0.84 26.12 282 ASP A O 1
ATOM 729 N N . SER B 2 81 ? 76.991 -16.881 31.741 1.00 22.83 283 SER A N 1
ATOM 730 C CA . SER B 2 81 ? 78.415 -16.854 31.434 1.00 23.89 283 SER A CA 1
ATOM 731 C C . SER B 2 81 ? 78.850 -15.614 30.661 1.00 22.59 283 SER A C 1
ATOM 732 O O . SER B 2 81 ? 79.964 -15.130 30.877 0.75 22.64 283 SER A O 1
ATOM 735 N N . CYS B 2 82 ? 78.005 -15.081 29.772 0.78 20.91 284 CYS A N 1
ATOM 736 C CA . CYS B 2 82 ? 78.409 -13.993 28.890 0.99 21.99 284 CYS A CA 1
ATOM 737 C C . CYS B 2 82 ? 77.419 -12.837 28.819 1.00 21.53 284 CYS A C 1
ATOM 738 O O . CYS B 2 82 ? 77.704 -11.848 28.133 1.00 21.55 284 CYS A O 1
ATOM 741 N N . ASP B 2 83 ? 76.262 -12.943 29.473 1.00 20.63 285 ASP A N 1
ATOM 742 C CA . ASP B 2 83 ? 75.213 -11.923 29.530 0.99 19.21 285 ASP A CA 1
ATOM 743 C C . ASP B 2 83 ? 74.526 -11.666 28.194 0.83 18.69 285 ASP A C 1
ATOM 744 O O . ASP B 2 83 ? 73.746 -10.710 28.087 0.85 18.72 285 ASP A O 1
ATOM 749 N N . ARG B 2 84 ? 74.784 -12.473 27.168 1.00 18.78 286 ARG A N 1
ATOM 750 C CA . ARG B 2 84 ? 73.999 -12.348 25.947 0.85 17.55 286 ARG A CA 1
ATOM 751 C C . ARG B 2 84 ? 72.537 -12.653 26.239 0.71 16.15 286 ARG A C 1
ATOM 752 O O . ARG B 2 84 ? 72.211 -13.501 27.073 0.70 16.32 286 ARG A O 1
ATOM 760 N N . GLY B 2 85 ? 71.651 -11.948 25.546 0.82 15.82 287 GLY A N 1
ATOM 761 C CA . GLY B 2 85 ? 70.223 -12.166 25.673 1.00 18.06 287 GLY A CA 1
ATOM 762 C C . GLY B 2 85 ? 69.709 -13.087 24.580 0.83 17.90 287 GLY A C 1
ATOM 763 O O . GLY B 2 85 ? 70.135 -12.998 23.428 1.00 18.73 287 GLY A O 1
ATOM 764 N N . PHE B 2 86 ? 68.791 -13.977 24.960 1.00 17.99 288 PHE A N 1
ATOM 765 C CA . PHE B 2 86 ? 68.112 -14.859 24.019 0.94 17.46 288 PHE A CA 1
ATOM 766 C C . PHE B 2 86 ? 66.636 -14.933 24.380 1.00 18.55 288 PHE A C 1
ATOM 767 O O . PHE B 2 86 ? 66.297 -15.195 25.538 0.72 17.35 288 PHE A O 1
ATOM 775 N N . HIS B 2 87 ? 65.764 -14.701 23.399 1.00 19.73 289 HIS A N 1
ATOM 776 C CA . HIS B 2 87 ? 64.365 -15.064 23.577 1.00 19.81 289 HIS A CA 1
ATOM 777 C C . HIS B 2 87 ? 64.261 -16.564 23.815 0.92 19.84 289 HIS A C 1
ATOM 778 O O . HIS B 2 87 ? 65.059 -17.345 23.295 0.88 19.75 289 HIS A O 1
ATOM 785 N N . MET B 2 88 ? 63.249 -16.968 24.591 0.96 20.61 290 MET A N 1
ATOM 786 C CA . MET B 2 88 ? 63.005 -18.392 24.810 0.90 22.23 290 MET A CA 1
ATOM 787 C C . MET B 2 88 ? 62.853 -19.137 23.490 0.87 21.69 290 MET A C 1
ATOM 788 O O . MET B 2 88 ? 63.411 -20.227 23.313 0.85 21.90 290 MET A O 1
ATOM 793 N N . GLU B 2 89 ? 62.113 -18.555 22.544 1.00 21.71 291 GLU A N 1
ATOM 794 C CA . GLU B 2 89 ? 61.856 -19.212 21.269 0.89 23.19 291 GLU A CA 1
ATOM 795 C C . GLU B 2 89 ? 63.091 -19.290 20.378 0.87 22.96 291 GLU A C 1
ATOM 796 O O . GLU B 2 89 ? 63.061 -20.011 19.374 0.90 24.51 291 GLU A O 1
ATOM 802 N N . CYS B 2 90 ? 64.168 -18.585 20.723 1.00 20.35 292 CYS A N 1
ATOM 803 C CA . CYS B 2 90 ? 65.398 -18.578 19.942 0.90 18.76 292 CYS A CA 1
ATOM 804 C C . CYS B 2 90 ? 66.501 -19.406 20.587 0.85 17.52 292 CYS A C 1
ATOM 805 O O . CYS B 2 90 ? 67.633 -19.421 20.088 0.74 17.47 292 CYS A O 1
ATOM 808 N N . CYS B 2 91 ? 66.204 -20.097 21.680 0.80 16.38 293 CYS A N 1
ATOM 809 C CA . CYS B 2 91 ? 67.198 -20.950 22.301 0.82 18.89 293 CYS A CA 1
ATOM 810 C C . CYS B 2 91 ? 67.342 -22.245 21.505 0.89 21.88 293 CYS A C 1
ATOM 811 O O . CYS B 2 91 ? 66.602 -22.511 20.554 0.84 22.86 293 CYS A O 1
ATOM 814 N N . ASP B 2 92 ? 68.320 -23.051 21.894 0.89 24.58 294 ASP A N 1
ATOM 815 C CA . ASP B 2 92 ? 68.651 -24.255 21.146 0.96 27.02 294 ASP A CA 1
ATOM 816 C C . A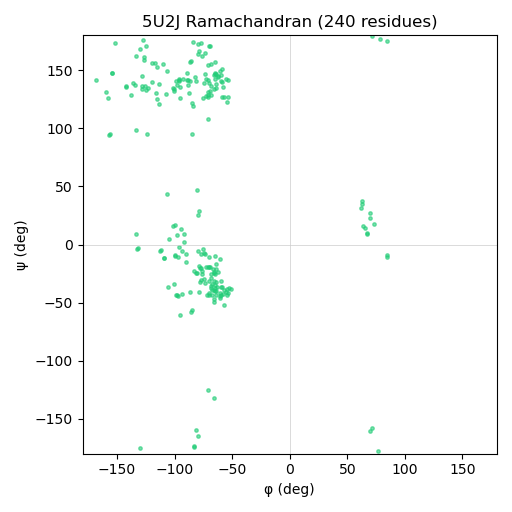SP B 2 92 ? 68.571 -25.476 22.054 0.64 25.94 294 ASP A C 1
ATOM 817 O O . ASP B 2 92 ? 69.528 -25.788 22.758 1.00 26.16 294 ASP A O 1
ATOM 822 N N . PRO B 2 93 ? 67.422 -26.169 22.054 0.92 25.29 295 PRO A N 1
ATOM 823 C CA . PRO B 2 93 ? 66.191 -25.921 21.298 1.00 25.21 295 PRO A CA 1
ATOM 824 C C . PRO B 2 93 ? 65.335 -24.823 21.917 0.82 23.23 295 PRO A C 1
ATOM 825 O O . PRO B 2 93 ? 65.598 -24.431 23.055 0.78 19.77 295 PRO A O 1
ATOM 829 N N . PRO B 2 94 ? 64.341 -24.329 21.180 1.00 24.24 296 PRO A N 1
ATOM 830 C CA . PRO B 2 94 ? 63.432 -23.332 21.755 0.82 24.14 296 PRO A CA 1
ATOM 831 C C . PRO B 2 94 ? 62.833 -23.827 23.063 1.00 24.90 296 PRO A C 1
ATOM 832 O O . PRO B 2 94 ? 62.513 -25.008 23.218 0.89 25.59 296 PRO A O 1
ATOM 836 N N . LEU B 2 95 ? 62.702 -22.913 24.017 0.95 24.82 297 LEU A N 1
ATOM 837 C CA . LEU B 2 95 ? 62.246 -23.240 25.360 1.00 26.49 297 LEU A CA 1
ATOM 838 C C . LEU B 2 95 ? 60.782 -22.856 25.515 0.88 27.87 297 LEU A C 1
ATOM 839 O O . LEU B 2 95 ? 60.375 -21.762 25.111 0.84 26.09 297 LEU A O 1
ATOM 844 N N . SER B 2 96 ? 59.996 -23.760 26.099 0.89 28.81 298 SER A N 1
ATOM 845 C CA . SER B 2 96 ? 58.618 -23.469 26.465 0.84 30.41 298 SER A CA 1
ATOM 846 C C . SER B 2 96 ? 58.466 -23.131 27.941 0.72 32.75 298 SER A C 1
ATOM 847 O O . SER B 2 96 ? 57.394 -22.673 28.350 0.75 34.71 298 SER A O 1
ATOM 850 N N . ARG B 2 97 ? 59.514 -23.335 28.737 1.00 33.70 299 ARG A N 1
ATOM 851 C CA . ARG B 2 97 ? 59.517 -23.030 30.160 1.00 34.89 299 ARG A CA 1
ATOM 852 C C . ARG B 2 97 ? 60.729 -22.181 30.496 0.76 32.58 299 ARG A C 1
ATOM 853 O O . ARG B 2 97 ? 61.809 -22.372 29.929 0.79 30.87 299 ARG A O 1
ATOM 861 N N . MET B 2 98 ? 60.553 -21.265 31.431 1.00 32.82 300 MET A N 1
ATOM 862 C CA . MET B 2 98 ? 61.689 -20.510 31.927 1.00 32.94 300 MET A CA 1
ATOM 863 C C . MET B 2 98 ? 62.563 -21.425 32.776 1.00 32.15 300 MET A C 1
ATOM 864 O O . MET B 2 98 ? 62.055 -22.080 33.692 0.91 33.60 300 MET A O 1
ATOM 869 N N . PRO B 2 99 ? 63.860 -21.524 32.493 1.00 29.26 301 PRO A N 1
ATOM 870 C CA . PRO B 2 99 ? 64.734 -22.333 33.349 0.96 30.03 301 PRO A CA 1
ATOM 871 C C . PRO B 2 99 ? 64.827 -21.745 34.748 1.00 32.53 301 PRO A C 1
ATOM 872 O O . PRO B 2 99 ? 64.849 -20.525 34.929 1.00 31.86 301 PRO A O 1
ATOM 876 N N . LYS B 2 100 ? 64.868 -22.628 35.743 1.00 35.06 302 LYS A N 1
ATOM 877 C CA . LYS B 2 100 ? 65.179 -22.235 37.109 1.00 38.64 302 LYS A CA 1
ATOM 878 C C . LYS B 2 100 ? 66.687 -22.276 37.308 0.57 36.41 302 LYS A C 1
ATOM 879 O O . LYS B 2 100 ? 67.360 -23.208 36.859 1.00 34.86 302 LYS A O 1
ATOM 885 N N . GLY B 2 101 ? 67.213 -21.259 37.976 1.00 33.39 303 GLY A N 1
ATOM 886 C CA . GLY B 2 101 ? 68.630 -21.262 38.249 0.78 31.89 303 GLY A CA 1
ATOM 887 C C . GLY B 2 101 ? 69.467 -21.027 37.000 0.63 27.37 303 GLY A C 1
ATOM 888 O O . GLY B 2 101 ? 69.006 -20.498 35.983 0.93 26.18 303 GLY A O 1
ATOM 889 N N . MET B 2 102 ? 70.719 -21.470 37.095 1.00 26.15 304 MET A N 1
ATOM 890 C CA . MET B 2 102 ? 71.740 -21.133 36.111 1.00 26.19 304 MET A CA 1
ATOM 891 C C . MET B 2 102 ? 71.348 -21.586 34.709 0.73 22.52 304 MET A C 1
ATOM 892 O O . MET B 2 102 ? 70.792 -22.670 34.517 0.71 21.19 304 MET A O 1
ATOM 897 N N . TRP B 2 103 ? 71.646 -20.737 33.724 0.85 19.03 305 TRP A N 1
ATOM 898 C CA . TRP B 2 103 ? 71.411 -21.037 32.320 0.71 18.74 305 TRP A CA 1
ATOM 899 C C . TRP B 2 103 ? 72.553 -20.473 31.489 0.65 18.76 305 TRP A C 1
ATOM 900 O O . TRP B 2 103 ? 72.971 -19.330 31.690 1.00 20.33 305 TRP A O 1
ATOM 911 N N . ILE B 2 104 ? 73.042 -21.275 30.546 0.74 17.73 306 ILE A N 1
ATOM 912 C CA . ILE B 2 104 ? 74.167 -20.912 29.693 1.00 18.27 306 ILE A CA 1
ATOM 913 C C . ILE B 2 104 ? 73.724 -21.020 28.240 0.77 17.57 306 ILE A C 1
ATOM 914 O O . ILE B 2 104 ? 73.103 -22.016 27.850 0.72 16.80 306 ILE A O 1
ATOM 919 N N . CYS B 2 105 ? 74.061 -20.005 27.441 1.00 18.96 307 CYS A N 1
ATOM 920 C CA . CYS B 2 105 ? 73.566 -19.899 26.077 1.00 16.99 307 CYS A CA 1
ATOM 921 C C . CYS B 2 105 ? 74.359 -20.804 25.141 0.90 18.08 307 CYS A C 1
ATOM 922 O O . CYS B 2 105 ? 75.398 -21.366 25.500 0.66 15.04 307 CYS A O 1
ATOM 925 N N . GLN B 2 106 ? 73.880 -20.892 23.897 0.94 21.45 308 GLN A N 1
ATOM 926 C CA . GLN B 2 106 ? 74.509 -21.765 22.910 1.00 23.68 308 GLN A CA 1
ATOM 927 C C . GLN B 2 106 ? 75.891 -21.272 22.498 0.75 23.28 308 GLN A C 1
ATOM 928 O O . GLN B 2 106 ? 76.746 -22.083 22.122 0.84 23.30 308 GLN A O 1
ATOM 934 N N . VAL B 2 107 ? 76.130 -19.960 22.545 1.00 22.98 309 VAL A N 1
ATOM 935 C CA . VAL B 2 107 ? 77.437 -19.437 22.156 0.77 23.18 309 VAL A CA 1
ATOM 936 C C . VAL B 2 107 ? 78.515 -19.916 23.121 0.84 22.13 309 VAL A C 1
ATOM 937 O O . VAL B 2 107 ? 79.629 -20.260 22.707 0.78 22.90 309 VAL A O 1
ATOM 941 N N . CYS B 2 108 ? 78.203 -19.962 24.417 1.00 20.80 310 CYS A N 1
ATOM 942 C CA . CYS B 2 108 ? 79.179 -20.391 25.411 0.75 20.95 310 CYS A CA 1
ATOM 943 C C . CYS B 2 108 ? 79.336 -21.904 25.484 0.71 22.25 310 CYS A C 1
ATOM 944 O O . CYS B 2 108 ? 80.339 -22.386 26.026 0.86 23.32 310 CYS A O 1
ATOM 947 N N . ARG B 2 109 ? 78.377 -22.666 24.968 1.00 23.94 311 ARG A N 1
ATOM 948 C CA . ARG B 2 109 ? 78.455 -24.115 25.082 1.00 27.71 311 ARG A CA 1
ATOM 949 C C . ARG B 2 109 ? 79.515 -24.679 24.135 1.00 33.07 311 ARG A C 1
ATOM 950 O O . ARG B 2 109 ? 79.745 -24.132 23.050 0.98 31.29 311 ARG A O 1
ATOM 958 N N . PRO B 2 110 ? 80.191 -25.757 24.538 1.00 40.40 312 PRO A N 1
ATOM 959 C CA . PRO B 2 110 ? 81.205 -26.361 23.666 0.93 50.78 312 PRO A CA 1
ATOM 960 C C . PRO B 2 110 ? 80.613 -26.799 22.333 1.00 62.16 312 PRO A C 1
ATOM 961 O O . PRO B 2 110 ? 79.431 -27.137 22.230 1.00 61.45 312 PRO A O 1
ATOM 965 N N . LYS B 2 111 ? 81.458 -26.788 21.306 1.00 46.04 313 LYS A N 1
ATOM 966 C CA . LYS B 2 111 ? 81.068 -27.201 19.967 1.00 59.01 313 LYS A CA 1
ATOM 967 C C . LYS B 2 111 ? 80.614 -28.657 19.932 1.00 66.40 313 LYS A C 1
ATOM 968 O O . LYS B 2 111 ? 81.363 -29.555 20.314 1.00 70.01 313 LYS A O 1
ATOM 974 N N . ASP C 2 2 ? 69.959 -31.173 11.903 1.00 52.11 204 ASP B N 1
ATOM 975 C CA . ASP C 2 2 ? 68.704 -30.434 11.815 0.68 52.93 204 ASP B CA 1
ATOM 976 C C . ASP C 2 2 ? 68.474 -29.785 10.440 0.61 46.66 204 ASP B C 1
ATOM 977 O O . ASP C 2 2 ? 67.378 -29.905 9.893 0.67 46.74 204 ASP B O 1
ATOM 982 N N . PRO C 2 3 ? 69.473 -29.097 9.874 1.00 42.02 205 PRO B N 1
ATOM 983 C CA . PRO C 2 3 ? 69.284 -28.550 8.524 1.00 37.39 205 PRO B CA 1
ATOM 984 C C . PRO C 2 3 ? 69.232 -29.670 7.497 1.00 33.00 205 PRO B C 1
ATOM 985 O O . PRO C 2 3 ? 70.076 -30.569 7.493 1.00 33.23 205 PRO B O 1
ATOM 989 N N . ILE C 2 4 ? 68.229 -29.611 6.633 0.90 29.89 206 ILE B N 1
ATOM 990 C CA . ILE C 2 4 ? 68.046 -30.604 5.575 1.00 27.69 206 ILE B CA 1
ATOM 991 C C . ILE C 2 4 ? 68.913 -30.188 4.397 0.69 25.57 206 ILE B C 1
ATOM 992 O O . ILE C 2 4 ? 68.738 -29.076 3.872 0.64 24.69 206 ILE B O 1
ATOM 997 N N . PRO C 2 5 ? 69.854 -31.029 3.947 1.00 23.63 207 PRO B N 1
ATOM 998 C CA . PRO C 2 5 ? 70.842 -30.583 2.954 0.82 23.54 207 PRO B CA 1
ATOM 999 C C . PRO C 2 5 ? 70.309 -30.565 1.531 0.90 22.88 207 PRO B C 1
ATOM 1000 O O . PRO C 2 5 ? 71.083 -30.659 0.571 0.90 23.60 207 PRO B O 1
ATOM 1004 N N . ILE C 2 6 ? 68.994 -30.423 1.388 1.00 22.59 208 ILE B N 1
ATOM 1005 C CA . ILE C 2 6 ? 68.313 -30.463 0.101 0.88 21.82 208 ILE B CA 1
ATOM 1006 C C . ILE C 2 6 ? 67.430 -29.228 -0.020 0.75 19.71 208 ILE B C 1
ATOM 1007 O O . ILE C 2 6 ? 66.749 -28.847 0.938 0.73 20.03 208 ILE B O 1
ATOM 1012 N N . CYS C 2 7 ? 67.453 -28.595 -1.193 0.88 18.10 209 CYS B N 1
ATOM 1013 C CA . CYS C 2 7 ? 66.590 -27.448 -1.453 0.73 19.53 209 CYS B CA 1
ATOM 1014 C C . CYS C 2 7 ? 65.143 -27.891 -1.636 0.92 21.47 209 CYS B C 1
ATOM 1015 O O . CYS C 2 7 ? 64.850 -28.770 -2.451 1.00 23.91 209 CYS B O 1
ATOM 1018 N N . SER C 2 8 ? 64.227 -27.265 -0.893 0.97 20.52 210 SER B N 1
ATOM 1019 C CA . SER C 2 8 ? 62.822 -27.661 -0.987 0.90 22.41 210 SER B CA 1
ATOM 1020 C C . SER C 2 8 ? 62.218 -27.405 -2.363 0.87 23.65 210 SER B C 1
ATOM 1021 O O . SER C 2 8 ? 61.211 -28.034 -2.708 0.84 26.43 210 SER B O 1
ATOM 1024 N N . PHE C 2 9 ? 62.799 -26.511 -3.161 0.97 23.12 211 PHE B N 1
ATOM 1025 C CA . PHE C 2 9 ? 62.177 -26.166 -4.435 0.89 24.52 211 PHE B CA 1
ATOM 1026 C C . PHE C 2 9 ? 62.711 -26.989 -5.603 0.87 23.23 211 PHE B C 1
ATOM 1027 O O . PHE C 2 9 ? 61.927 -27.448 -6.443 0.80 23.37 211 PHE B O 1
ATOM 1035 N N . CYS C 2 10 ? 64.023 -27.197 -5.679 0.82 22.31 212 CYS B N 1
ATOM 1036 C CA . CYS C 2 10 ? 64.622 -27.927 -6.786 1.00 22.55 212 CYS B CA 1
ATOM 1037 C C . CYS C 2 10 ? 65.208 -29.267 -6.371 1.00 22.16 212 CYS B C 1
ATOM 1038 O O . CYS C 2 10 ? 65.669 -30.020 -7.238 1.00 24.94 212 CYS B O 1
ATOM 1041 N N . LEU C 2 11 ? 65.210 -29.582 -5.076 0.81 19.94 213 LEU B N 1
ATOM 1042 C CA . LEU C 2 11 ? 65.707 -30.837 -4.518 1.00 21.61 213 LEU B CA 1
ATOM 1043 C C . LEU C 2 11 ? 67.197 -31.040 -4.750 0.93 23.96 213 LEU B C 1
ATOM 1044 O O . LEU C 2 11 ? 67.695 -32.163 -4.595 1.00 24.29 213 LEU B O 1
ATOM 1049 N N . GLY C 2 12 ? 67.928 -29.986 -5.112 1.00 25.17 214 GLY B N 1
ATOM 1050 C CA . GLY C 2 12 ? 69.362 -30.097 -5.227 1.00 25.08 214 GLY B CA 1
ATOM 1051 C C . GLY C 2 12 ? 70.066 -29.867 -3.905 0.86 25.22 214 GLY B C 1
ATOM 1052 O O . GLY C 2 12 ? 69.530 -29.261 -2.978 1.00 25.67 214 GLY B O 1
ATOM 1053 N N . THR C 2 13 ? 71.287 -30.384 -3.816 1.00 25.21 215 THR B N 1
ATOM 1054 C CA . THR C 2 13 ? 72.148 -30.111 -2.675 1.00 24.13 215 THR B CA 1
ATOM 1055 C C . THR C 2 13 ? 72.846 -28.775 -2.901 0.96 23.44 215 THR B C 1
ATOM 1056 O O . THR C 2 13 ? 72.573 -28.057 -3.867 0.89 25.20 215 THR B O 1
ATOM 1060 N N . LYS C 2 14 ? 73.784 -28.439 -2.015 0.90 22.23 216 LYS B N 1
ATOM 1061 C CA . LYS C 2 14 ? 74.620 -27.264 -2.224 0.98 23.78 216 LYS B CA 1
ATOM 1062 C C . LYS C 2 14 ? 75.519 -27.397 -3.446 1.00 25.38 216 LYS B C 1
ATOM 1063 O O . LYS C 2 14 ? 76.136 -26.405 -3.848 1.00 26.40 216 LYS B O 1
ATOM 1069 N N . GLU C 2 15 ? 75.602 -28.586 -4.049 0.90 26.28 217 GLU B N 1
ATOM 1070 C CA . GLU C 2 15 ? 76.417 -28.807 -5.236 1.00 29.73 217 GLU B CA 1
ATOM 1071 C C . GLU C 2 15 ? 75.667 -28.576 -6.541 1.00 27.27 217 GLU B C 1
ATOM 1072 O O . GLU C 2 15 ? 76.297 -28.585 -7.604 0.90 27.86 217 GLU B O 1
ATOM 1078 N N . SER C 2 16 ? 74.348 -28.377 -6.501 0.84 25.09 218 SER B N 1
ATOM 1079 C CA . SER C 2 16 ? 73.564 -28.388 -7.740 0.98 25.17 218 SER B CA 1
ATOM 1080 C C . SER C 2 16 ? 72.271 -27.592 -7.529 0.83 24.52 218 SER B C 1
ATOM 1081 O O . SER C 2 16 ? 71.268 -28.143 -7.075 0.77 24.30 218 SER B O 1
ATOM 1084 N N . ASN C 2 17 ? 72.304 -26.305 -7.886 1.00 25.58 219 ASN B N 1
ATOM 1085 C CA . ASN C 2 17 ? 71.083 -25.507 -7.872 0.87 25.25 219 ASN B CA 1
ATOM 1086 C C . ASN C 2 17 ? 70.295 -25.772 -9.150 0.62 27.53 219 ASN B C 1
ATOM 1087 O O . ASN C 2 17 ? 70.511 -26.795 -9.807 1.00 28.65 219 ASN B O 1
ATOM 1092 N N . ARG C 2 18 ? 69.386 -24.867 -9.522 0.83 29.38 220 ARG B N 1
ATOM 1093 C CA . ARG C 2 18 ? 68.573 -25.124 -10.708 1.00 32.16 220 ARG B CA 1
ATOM 1094 C C . ARG C 2 18 ? 69.400 -25.075 -11.987 0.51 33.36 220 ARG B C 1
ATOM 1095 O O . ARG C 2 18 ? 69.035 -25.714 -12.981 0.93 34.95 220 ARG B O 1
ATOM 1103 N N . GLU C 2 19 ? 70.514 -24.346 -11.984 0.93 33.75 221 GLU B N 1
ATOM 1104 C CA . GLU C 2 19 ? 71.410 -24.287 -13.131 1.00 37.65 221 GLU B CA 1
ATOM 1105 C C . GLU C 2 19 ? 72.552 -25.294 -13.043 1.00 37.94 221 GLU B C 1
ATOM 1106 O O . GLU C 2 19 ? 73.513 -25.190 -13.812 0.81 33.56 221 GLU B O 1
ATOM 1112 N N . LYS C 2 20 ? 72.457 -26.265 -12.131 0.92 35.61 222 LYS B N 1
ATOM 1113 C CA . LYS C 2 20 ? 73.471 -27.305 -11.923 0.97 36.61 222 LYS B CA 1
ATOM 1114 C C . LYS C 2 20 ? 74.810 -26.716 -11.503 0.91 36.69 222 LYS B C 1
ATOM 1115 O O . LYS C 2 20 ? 75.874 -27.265 -11.807 0.80 32.70 222 LYS B O 1
ATOM 1121 N N . LYS C 2 21 ? 74.760 -25.598 -10.794 1.00 35.13 223 LYS B N 1
ATOM 1122 C CA . LYS C 2 21 ? 75.955 -24.976 -10.263 0.94 35.99 223 LYS B CA 1
ATOM 1123 C C . LYS C 2 21 ? 75.915 -25.015 -8.743 1.00 30.96 223 LYS B C 1
ATOM 1124 O O . LYS C 2 21 ? 74.832 -25.063 -8.151 0.86 27.64 223 LYS B O 1
ATOM 1130 N N . PRO C 2 22 ? 77.069 -25.017 -8.082 1.00 30.89 224 PRO B N 1
ATOM 1131 C CA . PRO C 2 22 ? 77.053 -25.061 -6.619 1.00 29.87 224 PRO B CA 1
ATOM 1132 C C . PRO C 2 22 ? 76.563 -23.742 -6.048 0.70 28.52 224 PRO B C 1
ATOM 1133 O O . PRO C 2 22 ? 76.859 -22.664 -6.570 0.91 28.32 224 PRO B O 1
ATOM 1137 N N . GLU C 2 23 ? 75.782 -23.844 -4.975 0.85 27.59 225 GLU B N 1
ATOM 1138 C CA . GLU C 2 23 ? 75.232 -22.681 -4.290 1.00 29.38 225 GLU B CA 1
ATOM 1139 C C . GLU C 2 23 ? 74.847 -23.122 -2.888 0.90 29.84 225 GLU B C 1
ATOM 1140 O O . GLU C 2 23 ? 74.187 -24.152 -2.728 0.82 27.45 225 GLU B O 1
ATOM 1146 N N . GLU C 2 24 ? 75.269 -22.364 -1.881 1.00 32.05 226 GLU B N 1
ATOM 1147 C CA . GLU C 2 24 ? 75.002 -22.773 -0.510 1.00 34.39 226 GLU B CA 1
ATOM 1148 C C . GLU C 2 24 ? 73.521 -22.623 -0.182 1.00 30.59 226 GLU B C 1
ATOM 1149 O O . GLU C 2 24 ? 72.803 -21.824 -0.785 1.00 31.82 226 GLU B O 1
ATOM 1155 N N . LEU C 2 25 ? 73.067 -23.419 0.779 0.96 27.89 227 LEU B N 1
ATOM 1156 C CA . LEU C 2 25 ? 71.670 -23.456 1.181 0.76 25.08 227 LEU B CA 1
ATOM 1157 C C . LEU C 2 25 ? 71.438 -22.561 2.389 0.94 23.50 227 LEU B C 1
ATOM 1158 O O . LEU C 2 25 ? 72.286 -22.468 3.282 0.85 23.58 227 LEU B O 1
ATOM 1163 N N . LEU C 2 26 ? 70.287 -21.891 2.400 0.95 21.24 228 LEU B N 1
ATOM 1164 C CA . LEU C 2 26 ? 69.764 -21.247 3.595 1.00 22.48 228 LEU B CA 1
ATOM 1165 C C . LEU C 2 26 ? 68.782 -22.204 4.253 0.88 21.58 228 LEU B C 1
ATOM 1166 O O . LEU C 2 26 ? 67.957 -22.812 3.571 0.79 20.51 228 LEU B O 1
ATOM 1171 N N . SER C 2 27 ? 68.868 -22.338 5.576 1.00 22.36 229 SER B N 1
ATOM 1172 C CA . SER C 2 27 ? 68.093 -23.348 6.287 0.89 22.27 229 SER B CA 1
ATOM 1173 C C . SER C 2 27 ? 67.269 -22.721 7.403 0.88 22.76 229 SER B C 1
ATOM 1174 O O . SER C 2 27 ? 67.766 -21.883 8.164 1.00 24.10 229 SER B O 1
ATOM 1177 N N . CYS C 2 28 ? 66.010 -23.151 7.502 0.84 18.24 230 CYS B N 1
ATOM 1178 C CA . CYS C 2 28 ? 65.110 -22.641 8.528 1.00 19.05 230 CYS B CA 1
ATOM 1179 C C . CYS C 2 28 ? 65.515 -23.150 9.905 1.00 20.26 230 CYS B C 1
ATOM 1180 O O . CYS C 2 28 ? 65.681 -24.358 10.112 0.81 20.89 230 CYS B O 1
ATOM 1183 N N . ALA C 2 29 ? 65.649 -22.225 10.858 1.00 20.31 231 ALA B N 1
ATOM 1184 C CA . ALA C 2 29 ? 66.111 -22.586 12.193 1.00 21.74 231 ALA B CA 1
ATOM 1185 C C . ALA C 2 29 ? 65.097 -23.418 12.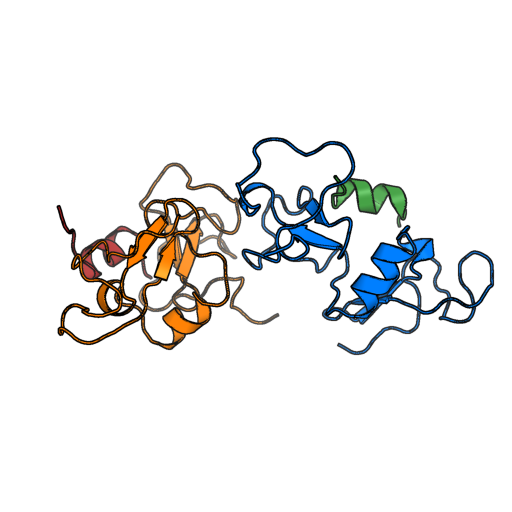967 0.93 22.26 231 ALA B C 1
ATOM 1186 O O . ALA C 2 29 ? 65.475 -24.088 13.935 0.76 20.89 231 ALA B O 1
ATOM 1188 N N . ASP C 2 30 ? 63.827 -23.402 12.566 1.00 22.01 232 ASP B N 1
ATOM 1189 C CA . ASP C 2 30 ? 62.789 -24.106 13.308 0.81 23.31 232 ASP B CA 1
ATOM 1190 C C . ASP C 2 30 ? 62.433 -25.465 12.721 1.00 23.06 232 ASP B C 1
ATOM 1191 O O . ASP C 2 30 ? 62.275 -26.430 13.474 0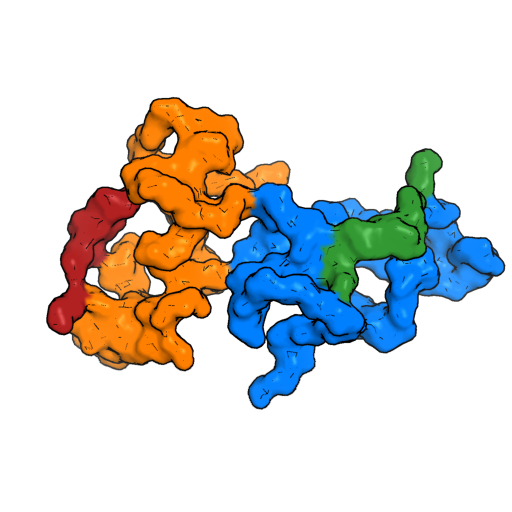.55 24.85 232 ASP B O 1
ATOM 1196 N N . CYS C 2 31 ? 62.297 -25.574 11.399 1.00 22.30 233 CYS B N 1
ATOM 1197 C CA . CYS C 2 31 ? 61.911 -26.836 10.781 0.92 24.08 233 CYS B CA 1
ATOM 1198 C C . CYS C 2 31 ? 63.033 -27.501 9.996 1.00 23.87 233 CYS B C 1
ATOM 1199 O O . CYS C 2 31 ? 62.892 -28.670 9.618 0.80 23.40 233 CYS B O 1
ATOM 1202 N N . GLY C 2 32 ? 64.136 -26.799 9.740 0.91 23.09 234 GLY B N 1
ATOM 1203 C CA . GLY C 2 32 ? 65.256 -27.370 9.025 1.00 23.66 234 GLY B CA 1
ATOM 1204 C C . GLY C 2 32 ? 65.164 -27.322 7.516 0.83 21.31 234 GLY B C 1
ATOM 1205 O O . GLY C 2 32 ? 66.156 -27.634 6.845 0.85 21.05 234 GLY B O 1
ATOM 1206 N N . SER C 2 33 ? 64.017 -26.945 6.953 0.81 18.80 235 SER B N 1
ATOM 1207 C CA . SER C 2 33 ? 63.888 -26.891 5.502 1.00 19.47 235 SER B CA 1
ATOM 1208 C C . SER C 2 33 ? 64.850 -25.866 4.920 0.83 20.03 235 SER B C 1
ATOM 1209 O O . SER C 2 33 ? 65.101 -24.814 5.514 0.75 21.84 235 SER B O 1
ATOM 1212 N N . SER C 2 34 ? 65.384 -26.176 3.742 1.00 19.91 236 SER B N 1
ATOM 1213 C CA . SER C 2 34 ? 66.432 -25.376 3.136 1.00 20.18 236 SER B CA 1
ATOM 1214 C C . SER C 2 34 ? 66.049 -24.974 1.721 0.64 18.67 236 SER B C 1
ATOM 1215 O O . SER C 2 34 ? 65.203 -25.599 1.077 0.62 16.64 236 SER B O 1
ATOM 1218 N N . GLY C 2 35 ? 66.695 -23.922 1.242 0.75 18.44 237 GLY B N 1
ATOM 1219 C CA . GLY C 2 35 ? 66.561 -23.528 -0.148 0.97 17.88 237 GLY B CA 1
ATOM 1220 C C . GLY C 2 35 ? 67.777 -22.768 -0.621 0.95 19.68 237 GLY B C 1
ATOM 1221 O O . GLY C 2 35 ? 68.436 -22.066 0.154 0.84 22.29 237 GLY B O 1
ATOM 1222 N N . HIS C 2 36 ? 68.090 -22.933 -1.903 1.00 20.34 238 HIS B N 1
ATOM 1223 C CA . HIS C 2 36 ? 69.066 -22.064 -2.537 1.00 21.73 238 HIS B CA 1
ATOM 1224 C C . HIS C 2 36 ? 68.523 -20.637 -2.549 0.80 21.33 238 HIS B C 1
ATOM 1225 O O . HIS C 2 36 ? 67.336 -20.431 -2.824 0.75 20.94 238 HIS B O 1
ATOM 1232 N N . PRO C 2 37 ? 69.350 -19.634 -2.253 0.85 22.03 239 PRO B N 1
ATOM 1233 C CA . PRO C 2 37 ? 68.884 -18.246 -2.408 1.00 23.34 239 PRO B CA 1
ATOM 1234 C C . PRO C 2 37 ? 68.313 -17.951 -3.787 0.96 22.94 239 PRO B C 1
ATOM 1235 O O . PRO C 2 37 ? 67.318 -17.226 -3.896 0.68 23.64 239 PRO B O 1
ATOM 1239 N N . SER C 2 38 ? 68.903 -18.514 -4.846 0.88 22.26 240 SER B N 1
ATOM 1240 C CA . SER C 2 38 ? 68.359 -18.320 -6.187 0.82 25.07 240 SER B CA 1
ATOM 1241 C C . SER C 2 38 ? 66.963 -18.921 -6.317 1.00 24.59 240 SER B C 1
ATOM 1242 O O . SER C 2 38 ? 66.103 -18.363 -7.007 0.83 24.94 240 SER B O 1
ATOM 1245 N N . CYS C 2 39 ? 66.717 -20.062 -5.664 1.00 24.02 241 CYS B N 1
ATOM 1246 C CA . CYS C 2 39 ? 65.383 -20.656 -5.673 1.00 22.58 241 CYS B CA 1
ATOM 1247 C C . CYS C 2 39 ? 64.411 -19.879 -4.801 0.69 22.73 241 CYS B C 1
ATOM 1248 O O . CYS C 2 39 ? 63.215 -19.812 -5.112 1.00 25.64 241 CYS B O 1
ATOM 1251 N N . LEU C 2 40 ? 64.904 -19.301 -3.708 0.78 21.87 242 LEU B N 1
ATOM 1252 C CA . LEU C 2 40 ? 64.108 -18.431 -2.856 1.00 23.66 242 LEU B CA 1
ATOM 1253 C C . LEU C 2 40 ? 63.867 -17.072 -3.492 0.85 23.82 242 LEU B C 1
ATOM 1254 O O . LEU C 2 40 ? 63.086 -16.284 -2.948 0.70 23.40 242 LEU B O 1
ATOM 1259 N N . LYS C 2 41 ? 64.523 -16.794 -4.621 0.94 24.75 243 LYS B N 1
ATOM 1260 C CA . LYS C 2 41 ? 64.406 -15.522 -5.333 1.00 29.68 243 LYS B CA 1
ATOM 1261 C C . LYS C 2 41 ? 64.912 -14.365 -4.477 0.90 29.91 243 LYS B C 1
ATOM 1262 O O . LYS C 2 41 ? 64.360 -13.264 -4.494 1.00 31.91 243 LYS B O 1
ATOM 1268 N N . PHE C 2 42 ? 65.975 -14.623 -3.718 1.00 27.95 244 PHE B N 1
ATOM 1269 C CA . PHE C 2 42 ? 66.645 -13.590 -2.943 0.94 29.76 244 PHE B CA 1
ATOM 1270 C C . PHE C 2 42 ? 67.723 -12.922 -3.785 0.70 32.39 244 PHE B C 1
ATOM 1271 O O . PHE C 2 42 ? 68.431 -13.583 -4.550 0.61 31.99 244 PHE B O 1
ATOM 1279 N N . CYS C 2 43 ? 67.852 -11.611 -3.630 1.00 34.69 245 CYS B N 1
ATOM 1280 C CA . CYS C 2 43 ? 69.003 -10.914 -4.175 1.00 38.41 245 CYS B CA 1
ATOM 1281 C C . CYS C 2 43 ? 70.202 -11.104 -3.247 1.00 38.38 245 CYS B C 1
ATOM 1282 O O . CYS C 2 43 ? 70.046 -11.536 -2.102 1.00 36.02 245 CYS B O 1
ATOM 1285 N N . PRO C 2 44 ? 71.419 -10.827 -3.730 1.00 40.37 246 PRO B N 1
ATOM 1286 C CA . PRO C 2 44 ? 72.596 -10.981 -2.854 1.00 39.62 246 PRO B CA 1
ATOM 1287 C C . PRO C 2 44 ? 72.533 -10.162 -1.575 0.56 39.45 246 PRO B C 1
ATOM 1288 O O . PRO C 2 44 ? 72.959 -10.652 -0.521 1.00 36.78 246 PRO B O 1
ATOM 1292 N N . GLU C 2 45 ? 72.026 -8.926 -1.630 1.00 42.52 247 GLU B N 1
ATOM 1293 C CA . GLU C 2 45 ? 71.892 -8.131 -0.412 1.00 42.49 247 GLU B CA 1
ATOM 1294 C C . GLU C 2 45 ? 71.037 -8.858 0.616 0.69 37.29 247 GLU B C 1
ATOM 1295 O O . GLU C 2 45 ? 71.442 -9.031 1.772 1.00 35.80 247 GLU B O 1
ATOM 1301 N N . LEU C 2 46 ? 69.847 -9.296 0.202 1.00 34.23 248 LEU B N 1
ATOM 1302 C CA . LEU C 2 46 ? 68.955 -10.022 1.096 1.00 30.90 248 LEU B CA 1
ATOM 1303 C C . LEU C 2 46 ? 69.616 -11.292 1.611 0.92 27.75 248 LEU B C 1
ATOM 1304 O O . LEU C 2 46 ? 69.540 -11.602 2.806 0.83 27.24 248 LEU B O 1
ATOM 1309 N N . THR C 2 47 ? 70.295 -12.023 0.725 1.00 26.64 249 THR B N 1
ATOM 1310 C CA . THR C 2 47 ? 70.934 -13.275 1.118 1.00 26.29 249 THR B CA 1
ATOM 1311 C C . THR C 2 47 ? 71.982 -13.047 2.201 0.90 27.46 249 THR B C 1
ATOM 1312 O O . THR C 2 47 ? 72.038 -13.793 3.185 1.00 28.81 249 THR B O 1
ATOM 1316 N N . THR C 2 48 ? 72.812 -12.012 2.050 1.00 27.63 250 THR B N 1
ATOM 1317 C CA . THR C 2 48 ? 73.848 -11.764 3.047 1.00 27.19 250 THR B CA 1
ATOM 1318 C C . THR C 2 48 ? 73.244 -11.341 4.380 0.92 26.68 250 THR B C 1
ATOM 1319 O O . THR C 2 48 ? 73.725 -11.756 5.437 1.00 28.85 250 THR B O 1
ATOM 1323 N N . ASN C 2 49 ? 72.186 -10.525 4.356 1.00 25.48 251 ASN B N 1
ATOM 1324 C CA . ASN C 2 49 ? 71.565 -10.098 5.609 1.00 24.83 251 ASN B CA 1
ATOM 1325 C C . ASN C 2 49 ? 70.831 -11.242 6.290 0.87 23.24 251 ASN B C 1
ATOM 1326 O O . ASN C 2 49 ? 70.872 -11.365 7.519 0.80 21.93 251 ASN B O 1
ATOM 1331 N N . VAL C 2 50 ? 70.114 -12.062 5.518 1.00 23.75 252 VAL B N 1
ATOM 1332 C CA . VAL C 2 50 ? 69.509 -13.260 6.093 1.00 26.92 252 VAL B CA 1
ATOM 1333 C C . VAL C 2 50 ? 70.583 -14.087 6.777 0.72 30.97 252 VAL B C 1
ATOM 1334 O O . VAL C 2 50 ? 70.376 -14.659 7.848 1.00 30.09 252 VAL B O 1
ATOM 1338 N N . LYS C 2 51 ? 71.767 -14.136 6.173 1.00 35.13 253 LYS B N 1
ATOM 1339 C CA . LYS C 2 51 ? 72.984 -14.569 6.849 0.93 40.92 253 LYS B CA 1
ATOM 1340 C C . LYS C 2 51 ? 73.539 -13.407 7.679 1.00 48.08 253 LYS B C 1
ATOM 1341 O O . LYS C 2 51 ? 74.715 -13.053 7.621 0.01 52.32 253 LYS B O 1
ATOM 1347 N N . ALA C 2 52 ? 72.616 -12.771 8.424 0.37 46.71 254 ALA B N 1
ATOM 1348 C CA . ALA C 2 52 ? 73.022 -12.111 9.649 0.87 44.64 254 ALA B CA 1
ATOM 1349 C C . ALA C 2 52 ? 72.099 -12.428 10.824 0.28 40.15 254 ALA B C 1
ATOM 1350 O O . ALA C 2 52 ? 72.261 -11.810 11.886 0.67 40.24 254 ALA B O 1
ATOM 1352 N N . LEU C 2 53 ? 71.154 -13.372 10.707 0.81 26.63 255 LEU B N 1
ATOM 1353 C CA . LEU C 2 53 ? 70.175 -13.629 11.767 0.99 25.35 255 LEU B CA 1
ATOM 1354 C C . LEU C 2 53 ? 69.675 -15.074 11.776 1.00 23.61 255 LEU B C 1
ATOM 1355 O O . LEU C 2 53 ? 69.964 -15.866 10.877 0.89 24.31 255 LEU B O 1
ATOM 1360 N N . ARG C 2 54 ? 68.878 -15.381 12.815 1.00 22.08 256 ARG B N 1
ATOM 1361 C CA . ARG C 2 54 ? 68.113 -16.629 12.901 1.00 21.03 256 ARG B CA 1
ATOM 1362 C C . ARG C 2 54 ? 66.978 -16.595 11.885 0.86 21.48 256 ARG B C 1
ATOM 1363 O O . ARG C 2 54 ? 65.983 -15.890 12.080 0.59 23.32 256 ARG B O 1
ATOM 1371 N N . TRP C 2 55 ? 67.096 -17.382 10.818 1.00 20.32 257 TRP B N 1
ATOM 1372 C CA . TRP C 2 55 ? 66.156 -17.299 9.705 1.00 20.08 257 TRP B CA 1
ATOM 1373 C C . TRP C 2 55 ? 65.052 -18.340 9.835 0.87 19.37 257 TRP B C 1
ATOM 1374 O O . TRP C 2 55 ? 65.297 -19.478 10.244 0.83 18.31 257 TRP B O 1
ATOM 1385 N N . GLN C 2 56 ? 63.835 -17.943 9.470 1.00 19.24 258 GLN B N 1
ATOM 1386 C CA . GLN C 2 56 ? 62.693 -18.843 9.414 0.78 19.00 258 GLN B CA 1
ATOM 1387 C C . GLN C 2 56 ? 62.161 -18.891 7.992 0.89 18.87 258 GLN B C 1
ATOM 1388 O O . GLN C 2 56 ? 62.092 -17.862 7.310 0.90 18.77 258 GLN B O 1
ATOM 1394 N N . CYS C 2 57 ? 61.785 -20.088 7.549 1.00 19.24 259 CYS B N 1
ATOM 1395 C CA . CYS C 2 57 ? 61.133 -20.225 6.258 0.94 19.54 259 CYS B CA 1
ATOM 1396 C C . CYS C 2 57 ? 59.729 -19.623 6.316 1.00 20.31 259 CYS B C 1
ATOM 1397 O O . CYS C 2 57 ? 59.214 -19.269 7.381 0.65 18.88 259 CYS B O 1
ATOM 1400 N N . ILE C 2 58 ? 59.109 -19.516 5.140 1.00 21.98 260 ILE B N 1
ATOM 1401 C CA . ILE C 2 58 ? 57.804 -18.872 5.030 0.90 22.80 260 ILE B CA 1
ATOM 1402 C C . ILE C 2 58 ? 56.759 -19.584 5.883 1.00 23.49 260 ILE B C 1
ATOM 1403 O O . ILE C 2 58 ? 55.843 -18.946 6.415 0.77 23.36 260 ILE B O 1
ATOM 1408 N N . GLU C 2 59 ? 56.890 -20.901 6.061 0.99 24.26 261 GLU B N 1
ATOM 1409 C CA . GLU C 2 59 ? 55.881 -21.639 6.812 0.92 27.50 261 GLU B CA 1
ATOM 1410 C C . GLU C 2 59 ? 56.080 -21.535 8.320 0.97 26.59 261 GLU B C 1
ATOM 1411 O O . GLU C 2 59 ? 55.113 -21.688 9.075 0.84 27.38 261 GLU B O 1
ATOM 1417 N N . CYS C 2 60 ? 57.305 -21.279 8.781 0.94 25.06 262 CYS B N 1
ATOM 1418 C CA . CYS C 2 60 ? 57.573 -21.116 10.205 1.00 23.43 262 CYS B CA 1
ATOM 1419 C C . CYS C 2 60 ? 57.601 -19.662 10.656 0.77 21.82 262 CYS B C 1
ATOM 1420 O O . CYS C 2 60 ? 57.617 -19.410 11.867 0.80 18.65 262 CYS B O 1
ATOM 1423 N N . LYS C 2 61 ? 57.599 -18.714 9.722 1.00 22.70 263 LYS B N 1
ATOM 1424 C CA . LYS C 2 61 ? 57.853 -17.315 10.043 0.82 20.91 263 LYS B CA 1
ATOM 1425 C C . LYS C 2 61 ? 56.874 -16.788 11.086 1.00 20.62 263 LYS B C 1
ATOM 1426 O O . LYS C 2 61 ? 55.656 -16.891 10.922 0.86 22.13 263 LYS B O 1
ATOM 1432 N N . THR C 2 62 ? 57.419 -16.219 12.157 0.94 19.31 264 THR B N 1
ATOM 1433 C CA . THR C 2 62 ? 56.646 -15.495 13.154 0.88 20.02 264 THR B CA 1
ATOM 1434 C C . THR C 2 62 ? 56.900 -13.999 12.999 0.88 20.34 264 THR B C 1
ATOM 1435 O O . THR C 2 62 ? 57.971 -13.584 12.552 1.00 21.81 264 THR B O 1
ATOM 1439 N N . CYS C 2 63 ? 55.891 -13.194 13.338 0.97 19.69 265 CYS B N 1
ATOM 1440 C CA . CYS C 2 63 ? 56.067 -11.746 13.429 1.00 20.07 265 CYS B CA 1
ATOM 1441 C C . CYS C 2 63 ? 57.218 -11.371 14.345 1.00 19.40 265 CYS B C 1
ATOM 1442 O O . CYS C 2 63 ? 57.248 -11.766 15.510 0.68 18.12 265 CYS B O 1
ATOM 1445 N N . SER C 2 64 ? 58.140 -10.555 13.833 0.98 19.98 266 SER B N 1
ATOM 1446 C CA . SER C 2 64 ? 59.280 -10.152 14.649 1.00 19.30 266 SER B CA 1
ATOM 1447 C C . SER C 2 64 ? 58.885 -9.213 15.782 0.80 19.48 266 SER B C 1
ATOM 1448 O O . SER C 2 64 ? 59.639 -9.084 16.753 0.76 19.16 266 SER B O 1
ATOM 1451 N N . ALA C 2 65 ? 57.725 -8.564 15.692 0.81 20.56 267 ALA B N 1
ATOM 1452 C CA . ALA C 2 65 ? 57.291 -7.686 16.773 1.00 22.07 267 ALA B CA 1
ATOM 1453 C C . ALA C 2 65 ? 56.550 -8.463 17.858 0.78 22.31 267 ALA B C 1
ATOM 1454 O O . ALA C 2 65 ? 56.954 -8.457 19.025 0.69 22.93 267 ALA B O 1
ATOM 1456 N N . CYS C 2 66 ? 55.465 -9.148 17.490 0.88 21.74 268 CYS B N 1
ATOM 1457 C CA . CYS C 2 66 ? 54.611 -9.811 18.468 1.00 24.01 268 CYS B CA 1
ATOM 1458 C C . CYS C 2 66 ? 54.966 -11.278 18.692 1.00 24.13 268 CYS B C 1
ATOM 1459 O O . CYS C 2 66 ? 54.369 -11.912 19.569 0.84 26.12 268 CYS B O 1
ATOM 1462 N N . ARG C 2 67 ? 55.904 -11.828 17.917 1.00 23.27 269 ARG B N 1
ATOM 1463 C CA . ARG C 2 67 ? 56.558 -13.118 18.168 0.83 23.61 269 ARG B CA 1
ATOM 1464 C C . ARG C 2 67 ? 55.669 -14.325 17.895 0.73 25.09 269 ARG B C 1
ATOM 1465 O O . ARG C 2 67 ? 55.984 -15.431 18.354 0.79 24.80 269 ARG B O 1
ATOM 1473 N N . VAL C 2 68 ? 54.571 -14.166 17.154 0.94 26.41 270 VAL B N 1
ATOM 1474 C CA . VAL C 2 68 ? 53.700 -15.284 16.817 0.72 28.18 270 VAL B CA 1
ATOM 1475 C C . VAL C 2 68 ? 53.359 -15.226 15.335 0.75 29.05 270 VAL B C 1
ATOM 1476 O O . VAL C 2 68 ? 53.521 -14.199 14.672 0.91 28.50 270 VAL B O 1
ATOM 1480 N N . GLN C 2 69 ? 52.883 -16.360 14.813 1.00 30.11 271 GLN B N 1
ATOM 1481 C CA . GLN C 2 69 ? 52.520 -16.426 13.403 1.00 32.82 271 GLN B CA 1
ATOM 1482 C C . GLN C 2 69 ? 51.215 -15.706 13.137 1.00 36.58 271 GLN B C 1
ATOM 1483 O O . GLN C 2 69 ? 51.007 -15.167 12.044 0.96 36.46 271 GLN B O 1
ATOM 1489 N N . GLY C 2 70 ? 50.341 -15.677 14.123 1.00 41.06 272 GLY B N 1
ATOM 1490 C CA . GLY C 2 70 ? 49.077 -15.017 13.968 1.00 47.00 272 GLY B CA 1
ATOM 1491 C C . GLY C 2 70 ? 48.121 -15.873 13.185 0.94 52.27 272 GLY B C 1
ATOM 1492 O O . GLY C 2 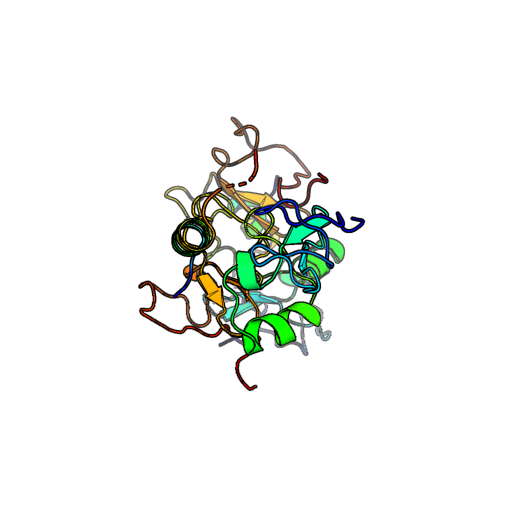70 ? 48.430 -16.955 12.679 1.00 51.13 272 GLY B O 1
ATOM 1493 N N . ARG C 2 71 ? 46.934 -15.344 13.064 1.00 58.40 273 ARG B N 1
ATOM 1494 C CA . ARG C 2 71 ? 45.856 -16.168 12.589 1.00 64.41 273 ARG B CA 1
ATOM 1495 C C . ARG C 2 71 ? 45.792 -16.180 11.058 0.95 61.63 273 ARG B C 1
ATOM 1496 O O . ARG C 2 71 ? 45.577 -17.235 10.450 0.59 61.92 273 ARG B O 1
ATOM 1504 N N . ASN C 2 72 ? 45.999 -15.029 10.420 1.00 59.12 274 ASN B N 1
ATOM 1505 C CA . ASN C 2 72 ? 45.824 -14.879 8.979 1.00 57.28 274 ASN B CA 1
ATOM 1506 C C . ASN C 2 72 ? 47.176 -14.917 8.286 0.16 54.02 274 ASN B C 1
ATOM 1507 O O . ASN C 2 72 ? 48.113 -14.233 8.707 1.00 52.58 274 ASN B O 1
ATOM 1512 N N . ALA C 2 73 ? 47.276 -15.713 7.224 1.00 61.37 275 ALA B N 1
ATOM 1513 C CA . ALA C 2 73 ? 48.496 -15.722 6.432 0.84 55.32 275 ALA B CA 1
ATOM 1514 C C . ALA C 2 73 ? 48.595 -14.515 5.509 0.41 49.93 275 ALA B C 1
ATOM 1515 O O . ALA C 2 73 ? 49.702 -14.163 5.087 0.67 47.48 275 ALA B O 1
ATOM 1517 N N . ASP C 2 74 ? 47.471 -13.860 5.210 0.73 48.71 276 ASP B N 1
ATOM 1518 C CA . ASP C 2 74 ? 47.450 -12.812 4.197 1.00 45.17 276 ASP B CA 1
ATOM 1519 C C . ASP C 2 74 ? 48.016 -11.480 4.679 0.81 41.83 276 ASP B C 1
ATOM 1520 O O . ASP C 2 74 ? 48.383 -10.649 3.842 0.47 41.17 276 ASP B O 1
ATOM 1525 N N . ASN C 2 75 ? 48.093 -11.244 5.989 1.00 40.41 277 ASN B N 1
ATOM 1526 C CA . ASN C 2 75 ? 48.467 -9.929 6.495 1.00 39.84 277 ASN B CA 1
ATOM 1527 C C . ASN C 2 75 ? 49.919 -9.855 6.956 0.32 35.37 277 ASN B C 1
ATOM 1528 O O . ASN C 2 75 ? 50.292 -8.913 7.664 0.71 35.44 277 ASN B O 1
ATOM 1533 N N . MET C 2 76 ? 50.754 -10.809 6.570 1.00 30.11 278 MET B N 1
ATOM 1534 C CA . MET C 2 76 ? 52.176 -10.717 6.865 1.00 27.56 278 MET B CA 1
ATOM 1535 C C . MET C 2 76 ? 52.929 -10.247 5.629 1.00 25.25 278 MET B C 1
ATOM 1536 O O . MET C 2 76 ? 52.684 -10.735 4.519 0.78 26.40 278 MET B O 1
ATOM 1541 N N . LEU C 2 77 ? 53.820 -9.281 5.820 1.00 21.92 279 LEU B N 1
ATOM 1542 C CA . LEU C 2 77 ? 54.720 -8.844 4.767 1.00 22.22 279 LEU B CA 1
ATOM 1543 C C . LEU C 2 77 ? 56.154 -9.123 5.194 0.88 18.96 279 LEU B C 1
ATOM 1544 O O . LEU C 2 77 ? 56.462 -9.240 6.385 0.82 19.28 279 LEU B O 1
ATOM 1549 N N . PHE C 2 78 ? 57.028 -9.249 4.201 0.86 17.21 280 PHE B N 1
ATOM 1550 C CA . PHE C 2 78 ? 58.411 -9.646 4.419 0.85 17.72 280 PHE B CA 1
ATOM 1551 C C . PHE C 2 78 ? 59.338 -8.511 4.013 0.94 18.40 280 PHE B C 1
ATOM 1552 O O . PHE C 2 78 ? 59.211 -7.960 2.914 0.83 20.25 280 PHE B O 1
ATOM 1560 N N . CYS C 2 79 ? 60.270 -8.174 4.898 1.00 18.58 281 CYS B N 1
ATOM 1561 C CA . CYS C 2 79 ? 61.182 -7.067 4.646 0.87 17.71 281 CYS B CA 1
ATOM 1562 C C . CYS C 2 79 ? 62.088 -7.380 3.462 0.85 17.23 281 CYS B C 1
ATOM 1563 O O . CYS C 2 79 ? 62.652 -8.475 3.368 0.76 17.06 281 CYS B O 1
ATOM 1566 N N . ASP C 2 80 ? 62.228 -6.412 2.555 0.91 18.21 282 ASP B N 1
ATOM 1567 C CA . ASP C 2 80 ? 63.060 -6.569 1.368 1.00 18.84 282 ASP B CA 1
ATOM 1568 C C . ASP C 2 80 ? 64.550 -6.474 1.668 0.74 18.78 282 ASP B C 1
ATOM 1569 O O . ASP C 2 80 ? 65.363 -6.655 0.754 0.73 20.78 282 ASP B O 1
ATOM 1574 N N . SER C 2 81 ? 64.927 -6.196 2.911 0.87 17.90 283 SER B N 1
ATOM 1575 C CA . SER C 2 81 ? 66.325 -6.140 3.318 1.00 18.49 283 SER B 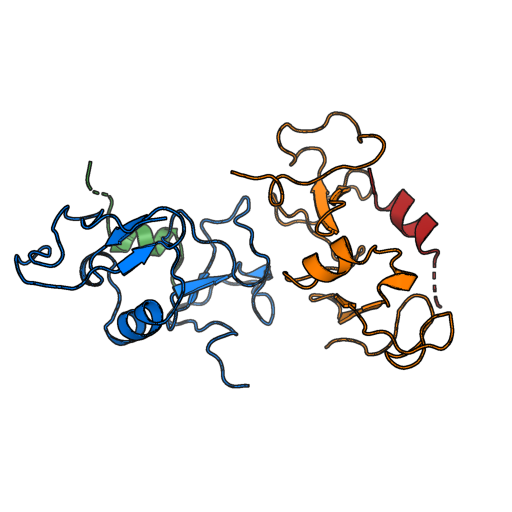CA 1
ATOM 1576 C C . SER C 2 81 ? 66.760 -7.341 4.140 0.79 16.77 283 SER B C 1
ATOM 1577 O O . SER C 2 81 ? 67.891 -7.806 3.985 0.71 17.06 283 SER B O 1
ATOM 1580 N N . CYS C 2 82 ? 65.886 -7.872 5.001 0.81 15.96 284 CYS B N 1
ATOM 1581 C CA . CYS C 2 82 ? 66.272 -8.925 5.930 0.89 15.67 284 CYS B CA 1
ATOM 1582 C C . CYS C 2 82 ? 65.326 -10.119 5.961 0.82 15.28 284 CYS B C 1
ATOM 1583 O O . CYS C 2 82 ? 65.593 -11.071 6.702 1.00 18.32 284 CYS B O 1
ATOM 1586 N N . ASP C 2 83 ? 64.226 -10.087 5.210 0.78 13.93 285 ASP B N 1
ATOM 1587 C CA . ASP C 2 83 ? 63.251 -11.173 5.101 0.91 15.89 285 ASP B CA 1
ATOM 1588 C C . ASP C 2 83 ? 62.473 -11.423 6.389 0.82 18.78 285 ASP B C 1
ATOM 1589 O O . ASP C 2 83 ? 61.743 -12.420 6.470 1.00 21.29 285 ASP B O 1
ATOM 1594 N N . ARG C 2 84 ? 62.589 -10.555 7.394 1.00 18.44 286 ARG B N 1
ATOM 1595 C CA . ARG C 2 84 ? 61.743 -10.694 8.571 0.98 17.30 286 ARG B CA 1
ATOM 1596 C C . ARG C 2 84 ? 60.283 -10.474 8.195 0.84 18.35 286 ARG B C 1
ATOM 1597 O O . ARG C 2 84 ? 59.959 -9.684 7.307 1.00 20.06 286 ARG B O 1
ATOM 1605 N N . GLY C 2 85 ? 59.397 -11.191 8.877 1.00 20.78 287 GLY B N 1
ATOM 1606 C CA . GLY C 2 85 ? 57.969 -11.045 8.673 1.00 21.52 287 GLY B CA 1
ATOM 1607 C C . GLY C 2 85 ? 57.351 -10.148 9.735 1.00 21.33 287 GLY B C 1
ATOM 1608 O O . GLY C 2 85 ? 57.729 -10.204 10.904 1.00 22.09 287 GLY B O 1
ATOM 1609 N N . PHE C 2 86 ? 56.403 -9.319 9.308 1.00 19.97 288 PHE B N 1
ATOM 1610 C CA . PHE C 2 86 ? 55.645 -8.478 10.223 1.00 21.58 288 PHE B CA 1
ATOM 1611 C C . PHE C 2 86 ? 54.174 -8.516 9.852 0.71 22.62 288 PHE B C 1
ATOM 1612 O O . PHE C 2 86 ? 53.826 -8.500 8.667 0.84 23.61 288 PHE B O 1
ATOM 1620 N N . HIS C 2 87 ? 53.316 -8.575 10.868 1.00 22.64 289 HIS B N 1
ATOM 1621 C CA . HIS C 2 87 ? 51.911 -8.262 10.660 0.91 23.63 289 HIS B CA 1
ATOM 1622 C C . HIS C 2 87 ? 51.771 -6.801 10.254 0.83 24.22 289 HIS B C 1
ATOM 1623 O O . HIS C 2 87 ? 52.536 -5.940 10.691 0.85 23.52 289 HIS B O 1
ATOM 1630 N N . MET C 2 88 ? 50.774 -6.523 9.411 0.98 25.90 290 MET B N 1
ATOM 1631 C CA . MET C 2 88 ? 50.470 -5.136 9.076 0.92 26.86 290 MET B CA 1
ATOM 1632 C C . MET C 2 88 ? 50.211 -4.320 10.335 0.90 28.34 290 MET B C 1
ATOM 1633 O O . MET C 2 88 ? 50.664 -3.175 10.452 1.00 28.90 290 MET B O 1
ATOM 1638 N N . GLU C 2 89 ? 49.501 -4.910 11.298 1.00 30.05 291 GLU B N 1
ATOM 1639 C CA . GLU C 2 89 ? 49.149 -4.212 12.527 1.00 34.07 291 GLU B CA 1
ATOM 1640 C C . GLU C 2 89 ? 50.354 -3.983 13.426 0.84 31.05 291 GLU B C 1
ATOM 1641 O O . GLU C 2 89 ? 50.301 -3.116 14.305 1.00 31.34 291 GLU B O 1
ATOM 1647 N N . CYS C 2 90 ? 51.433 -4.738 13.230 1.00 27.16 292 CYS B N 1
ATOM 1648 C CA . CYS C 2 90 ? 52.617 -4.653 14.072 1.00 25.99 292 CYS B CA 1
ATOM 1649 C C . CYS C 2 90 ? 53.706 -3.779 13.468 0.68 25.44 292 CYS B C 1
ATOM 1650 O O . CYS C 2 90 ? 54.818 -3.733 14.004 0.71 25.43 292 CYS B O 1
ATOM 1653 N N . CYS C 2 91 ? 53.416 -3.087 12.371 0.92 26.86 293 CYS B N 1
ATOM 1654 C CA . CYS C 2 91 ? 54.384 -2.187 11.774 1.00 26.31 293 CYS B CA 1
ATOM 1655 C C . CYS C 2 91 ? 54.340 -0.830 12.470 1.00 27.21 293 CYS B C 1
ATOM 1656 O O . CYS C 2 91 ? 53.493 -0.564 13.328 0.92 28.49 293 CYS B O 1
ATOM 1659 N N . ASP C 2 92 ? 55.270 0.038 12.094 0.85 26.86 294 ASP B N 1
ATOM 1660 C CA . ASP C 2 92 ? 55.411 1.300 12.803 0.73 29.86 294 ASP B CA 1
ATOM 1661 C C . ASP C 2 92 ? 55.528 2.457 11.808 0.90 29.05 294 ASP B C 1
ATOM 1662 O O . ASP C 2 92 ? 56.595 2.699 11.239 0.79 27.70 294 ASP B O 1
ATOM 1667 N N . PRO C 2 93 ? 54.406 3.159 11.564 0.98 29.82 295 PRO B N 1
ATOM 1668 C CA . PRO C 2 93 ? 53.066 2.942 12.126 0.70 29.86 295 PRO B CA 1
ATOM 1669 C C . PRO C 2 93 ? 52.363 1.718 11.542 1.00 28.34 295 PRO B C 1
ATOM 1670 O O . PRO C 2 93 ? 52.812 1.216 10.513 0.83 25.61 295 PRO B O 1
ATOM 1674 N N . PRO C 2 94 ? 51.289 1.252 12.182 0.90 30.79 296 PRO B N 1
ATOM 1675 C CA . PRO C 2 94 ? 50.524 0.141 11.605 0.77 30.18 296 PRO B CA 1
ATOM 1676 C C . PRO C 2 94 ? 50.070 0.475 10.194 0.97 29.95 296 PRO B C 1
ATOM 1677 O O . PRO C 2 94 ? 49.730 1.619 9.885 1.00 30.79 296 PRO B O 1
ATOM 1681 N N . LEU C 2 95 ? 50.091 -0.531 9.330 1.00 29.20 297 LEU B N 1
ATOM 1682 C CA . LEU C 2 95 ? 49.715 -0.364 7.934 1.00 31.73 297 LEU B CA 1
ATOM 1683 C C . LEU C 2 95 ? 48.257 -0.744 7.738 0.83 35.27 297 LEU B C 1
ATOM 1684 O O . LEU C 2 95 ? 47.838 -1.842 8.117 1.00 34.04 297 LEU B O 1
ATOM 1689 N N . SER C 2 96 ? 47.490 0.172 7.153 1.00 37.77 298 SER B N 1
ATOM 1690 C CA . SER C 2 96 ? 46.124 -0.111 6.743 0.96 41.13 298 SER B CA 1
ATOM 1691 C C . SER C 2 96 ? 46.061 -0.869 5.427 0.93 42.49 298 SER B C 1
ATOM 1692 O O . SER C 2 96 ? 44.971 -1.286 5.018 0.63 45.94 298 SER B O 1
ATOM 1695 N N . ARG C 2 97 ? 47.202 -1.069 4.772 1.00 41.11 299 ARG B N 1
ATOM 1696 C CA . ARG C 2 97 ? 47.247 -1.515 3.388 0.87 43.09 299 ARG B CA 1
ATOM 1697 C C . ARG C 2 97 ? 48.671 -1.917 3.033 1.00 38.72 299 ARG B C 1
ATOM 1698 O O . ARG C 2 97 ? 49.624 -1.261 3.456 0.88 35.94 299 ARG B O 1
ATOM 1706 N N . MET C 2 98 ? 48.804 -2.990 2.255 0.87 37.98 300 MET B N 1
ATOM 1707 C CA . MET C 2 98 ? 50.125 -3.456 1.842 1.00 33.60 300 MET B CA 1
ATOM 1708 C C . MET C 2 98 ? 50.757 -2.449 0.883 0.61 33.98 300 MET B C 1
ATOM 1709 O O . MET C 2 98 ? 50.119 -2.049 -0.098 1.00 37.53 300 MET B O 1
ATOM 1714 N N . PRO C 2 99 ? 51.990 -2.011 1.128 0.82 31.54 301 PRO B N 1
ATOM 1715 C CA . PRO C 2 99 ? 52.653 -1.109 0.179 1.00 33.66 301 PRO B CA 1
ATOM 1716 C C . PRO C 2 99 ? 52.892 -1.804 -1.153 0.79 36.04 301 PRO B C 1
ATOM 1717 O O . PRO C 2 99 ? 52.939 -3.032 -1.240 0.89 34.20 301 PRO B O 1
ATOM 1721 N N . LYS C 2 100 ? 53.039 -1.002 -2.209 0.79 40.06 302 LYS B N 1
ATOM 1722 C CA . LYS C 2 100 ? 53.487 -1.535 -3.490 1.00 43.90 302 LYS B CA 1
ATOM 1723 C C . LYS C 2 100 ? 54.996 -1.394 -3.568 1.00 40.55 302 LYS B C 1
ATOM 1724 O O . LYS C 2 100 ? 55.563 -0.393 -3.119 0.63 40.18 302 LYS B O 1
ATOM 1730 N N . GLY C 2 101 ? 55.638 -2.389 -4.158 1.00 37.04 303 GLY B N 1
ATOM 1731 C CA . GLY C 2 101 ? 57.064 -2.281 -4.289 0.82 34.58 303 GLY B CA 1
ATOM 1732 C C . GLY C 2 101 ? 57.758 -2.391 -2.942 0.46 30.83 303 GLY B C 1
ATOM 1733 O O . GLY C 2 101 ? 57.198 -2.851 -1.942 0.85 27.73 303 GLY B O 1
ATOM 1734 N N . MET C 2 102 ? 58.995 -1.906 -2.932 1.00 31.46 304 MET B N 1
ATOM 1735 C CA . MET C 2 102 ? 59.929 -2.193 -1.854 1.00 30.62 304 MET B CA 1
ATOM 1736 C C . MET C 2 102 ? 59.406 -1.718 -0.503 0.91 26.38 304 MET B C 1
ATOM 1737 O O . MET C 2 102 ? 58.793 -0.651 -0.389 0.98 26.85 304 MET B O 1
ATOM 1742 N N . TRP C 2 103 ? 59.650 -2.528 0.524 1.00 22.99 305 TRP B N 1
ATOM 1743 C CA . TRP C 2 103 ? 59.323 -2.181 1.898 1.00 20.99 305 TRP B CA 1
ATOM 1744 C C . TRP C 2 103 ? 60.419 -2.695 2.817 0.67 19.19 305 TRP B C 1
ATOM 1745 O O . TRP C 2 103 ? 60.890 -3.826 2.663 0.66 17.22 305 TRP B O 1
ATOM 1756 N N . ILE C 2 104 ? 60.824 -1.860 3.769 0.94 19.20 306 ILE B N 1
ATOM 1757 C CA . ILE C 2 104 ? 61.914 -2.178 4.682 1.00 19.04 306 ILE B CA 1
ATOM 1758 C C . ILE C 2 104 ? 61.410 -2.028 6.111 0.86 19.06 306 ILE B C 1
ATOM 1759 O O . ILE C 2 104 ? 60.764 -1.029 6.447 0.96 20.00 306 ILE B O 1
ATOM 1764 N N . CYS C 2 105 ? 61.704 -3.023 6.945 1.00 18.73 307 CYS B N 1
ATOM 1765 C CA . CYS C 2 105 ? 61.129 -3.137 8.275 0.79 19.51 307 CYS B CA 1
ATOM 1766 C C . CYS C 2 105 ? 61.805 -2.186 9.260 0.90 20.50 307 CYS B C 1
ATOM 1767 O O . CYS C 2 105 ? 62.846 -1.587 8.981 0.87 20.68 307 CYS B O 1
ATOM 1770 N N A GLN C 2 106 ? 61.192 -2.059 10.440 0.46 22.31 308 GLN B N 1
ATOM 1771 N N B GLN C 2 106 ? 61.201 -2.084 10.449 0.54 22.30 308 GLN B N 1
ATOM 1772 C CA A GLN C 2 106 ? 61.699 -1.128 11.441 0.46 23.51 308 GLN B CA 1
ATOM 1773 C CA B GLN C 2 106 ? 61.669 -1.145 11.464 0.54 23.54 308 GLN B CA 1
ATOM 1774 C C A GLN C 2 106 ? 63.085 -1.521 11.932 0.46 23.53 308 GLN B C 1
ATOM 1775 C C B GLN C 2 106 ? 63.031 -1.533 12.030 0.54 23.67 308 GLN B C 1
ATOM 1776 O O A GLN C 2 106 ? 63.903 -0.646 12.241 0.46 25.31 308 GLN B O 1
ATOM 1777 O O B GLN C 2 106 ? 63.773 -0.662 12.499 0.54 25.76 308 GLN B O 1
ATOM 1788 N N . VAL C 2 107 ? 63.374 -2.822 12.009 0.91 20.30 309 VAL B N 1
ATOM 1789 C CA . VAL C 2 107 ? 64.674 -3.250 12.517 1.00 20.84 309 VAL B CA 1
ATOM 1790 C C . VAL C 2 107 ? 65.791 -2.764 11.603 0.84 20.87 309 VAL B C 1
ATOM 1791 O O . VAL C 2 107 ? 66.849 -2.324 12.069 0.72 23.70 309 VAL B O 1
ATOM 1795 N N . CYS C 2 108 ? 65.570 -2.818 10.289 0.86 18.52 310 CYS B N 1
ATOM 1796 C CA . CYS C 2 108 ? 66.580 -2.386 9.331 1.00 18.10 310 CYS B CA 1
ATOM 1797 C C . CYS C 2 108 ? 66.699 -0.872 9.229 0.85 21.05 310 CYS B C 1
ATOM 1798 O O . CYS C 2 108 ? 67.746 -0.377 8.801 0.86 22.09 310 CYS B O 1
ATOM 1801 N N . ARG C 2 109 ? 65.664 -0.129 9.599 1.00 24.03 311 ARG B N 1
ATOM 1802 C CA . ARG C 2 109 ? 65.720 1.316 9.442 1.00 27.87 311 ARG B CA 1
ATOM 1803 C C . ARG C 2 109 ? 66.662 1.925 10.478 1.00 33.87 311 ARG B C 1
ATOM 1804 O O . ARG C 2 109 ? 66.714 1.460 11.622 0.83 31.81 311 ARG B O 1
ATOM 1812 N N . PRO C 2 110 ? 67.415 2.956 10.109 1.00 42.20 312 PRO B N 1
ATOM 1813 C CA . PRO C 2 110 ? 68.420 3.499 11.027 1.00 52.37 312 PRO B CA 1
ATOM 1814 C C . PRO C 2 110 ? 67.783 4.191 12.220 1.00 66.32 312 PRO B C 1
ATOM 1815 O O . PRO C 2 110 ? 66.640 4.652 12.170 1.00 67.73 312 PRO B O 1
ATOM 1819 N N . LYS C 2 111 ? 68.549 4.249 13.305 1.00 48.98 313 LYS B N 1
ATOM 1820 C CA . LYS C 2 111 ? 68.131 4.906 14.536 1.00 61.75 313 LYS B CA 1
ATOM 1821 C C . LYS C 2 111 ? 67.837 6.384 14.303 1.00 68.83 313 LYS B C 1
ATOM 1822 O O . LYS C 2 111 ? 68.655 7.104 13.728 1.00 73.38 313 LYS B O 1
ATOM 1828 N N . ALA D 1 1 ? 66.897 -18.788 35.683 0.86 25.04 1 ALA C N 1
ATOM 1829 C CA . ALA D 1 1 ? 67.507 -17.956 34.654 0.54 23.86 1 ALA C CA 1
ATOM 1830 C C . ALA D 1 1 ? 67.304 -16.479 34.954 1.00 25.11 1 ALA C C 1
ATOM 1831 O O . ALA D 1 1 ? 66.278 -16.078 35.503 0.82 27.03 1 ALA C O 1
ATOM 1833 N N . ARG D 1 2 ? 68.293 -15.671 34.589 1.00 23.65 2 ARG C N 1
ATOM 1834 C CA . ARG D 1 2 ? 68.166 -14.228 34.712 1.00 24.67 2 ARG C CA 1
ATOM 1835 C C . ARG D 1 2 ? 67.395 -13.674 33.522 0.94 25.10 2 ARG C C 1
ATOM 1836 O O . ARG D 1 2 ? 67.560 -14.132 32.388 0.68 23.20 2 ARG C O 1
ATOM 1844 N N . THR D 1 3 ? 66.535 -12.695 33.791 0.82 27.84 3 THR C N 1
ATOM 1845 C CA . THR D 1 3 ? 65.775 -11.996 32.763 1.00 31.26 3 THR C CA 1
ATOM 1846 C C . THR D 1 3 ? 65.927 -10.497 32.982 1.00 34.08 3 THR C C 1
ATOM 1847 O O . THR D 1 3 ? 66.665 -10.050 33.862 0.84 32.23 3 THR C O 1
ATOM 1851 N N . LYS D 1 4 ? 65.207 -9.714 32.173 0.91 39.17 4 LYS C N 1
ATOM 1852 C CA . LYS D 1 4 ? 65.184 -8.270 32.387 1.00 42.35 4 LYS C CA 1
ATOM 1853 C C . LYS D 1 4 ? 64.536 -7.925 33.721 1.00 44.96 4 LYS C C 1
ATOM 1854 O O . LYS D 1 4 ? 65.006 -7.031 34.435 1.00 45.02 4 LYS C O 1
ATOM 1860 N N . GLN D 1 5 ? 63.458 -8.625 34.076 1.00 47.37 5 GLN C N 1
ATOM 1861 C CA . GLN D 1 5 ? 62.791 -8.354 35.344 1.00 50.45 5 GLN C CA 1
ATOM 1862 C C . GLN D 1 5 ? 63.689 -8.704 36.524 0.80 46.46 5 GLN C C 1
ATOM 1863 O O . GLN D 1 5 ? 63.826 -7.913 37.462 0.66 46.79 5 GLN C O 1
ATOM 1869 N N . THR D 1 6 ? 64.322 -9.879 36.493 0.97 41.72 6 THR C N 1
ATOM 1870 C CA . THR D 1 6 ? 65.218 -10.243 37.586 1.00 36.83 6 THR C CA 1
ATOM 1871 C C . THR D 1 6 ? 66.414 -9.301 37.653 0.87 34.30 6 THR C C 1
ATOM 1872 O O . THR D 1 6 ? 66.838 -8.905 38.745 0.71 34.44 6 THR C O 1
ATOM 1876 N N . ALA D 1 7 ? 66.964 -8.923 36.496 1.00 32.85 7 ALA C N 1
ATOM 1877 C CA . ALA D 1 7 ? 68.128 -8.041 36.489 1.00 32.21 7 ALA C CA 1
ATOM 1878 C C . ALA D 1 7 ? 67.787 -6.667 37.051 0.42 35.72 7 ALA C C 1
ATOM 1879 O O . ALA D 1 7 ? 68.604 -6.057 37.750 0.63 33.34 7 ALA C O 1
ATOM 1881 N N . ARG D 1 8 ? 66.583 -6.165 36.764 0.69 41.74 8 ARG C N 1
ATOM 1882 C CA . ARG D 1 8 ? 66.189 -4.862 37.291 1.00 46.17 8 ARG C CA 1
ATOM 1883 C C . ARG D 1 8 ? 65.958 -4.907 38.797 1.00 48.26 8 ARG C C 1
ATOM 1884 O O . ARG D 1 8 ? 66.196 -3.907 39.485 0.69 48.61 8 ARG C O 1
ATOM 1892 N N . LYS D 1 9 ? 65.504 -6.043 39.329 1.00 51.44 9 LYS C N 1
ATOM 1893 C CA . LYS D 1 9 ? 65.294 -6.130 40.770 1.00 55.10 9 LYS C CA 1
ATOM 1894 C C . LYS D 1 9 ? 66.611 -6.291 41.515 0.73 51.60 9 LYS C C 1
ATOM 1895 O O . LYS D 1 9 ? 66.704 -5.929 42.693 0.68 52.48 9 LYS C O 1
ATOM 1901 N N . SER D 1 10 ? 67.633 -6.829 40.848 0.96 47.86 10 SER C N 1
ATOM 1902 C CA . SER D 1 10 ? 68.925 -7.029 41.492 1.00 44.14 10 SER C CA 1
ATOM 1903 C C . SER D 1 10 ? 69.725 -5.733 41.561 1.00 41.99 10 SER C C 1
ATOM 1904 O O . SER D 1 10 ? 70.359 -5.448 42.582 0.59 42.26 10 SER C O 1
ATOM 1907 N N . THR D 1 11 ? 69.707 -4.937 40.490 1.00 40.00 11 THR C N 1
ATOM 1908 C CA . THR D 1 11 ? 70.464 -3.691 40.469 1.00 38.32 11 THR C CA 1
ATOM 1909 C C . THR D 1 11 ? 69.730 -2.541 41.140 1.00 40.02 11 THR C C 1
ATOM 1910 O O . THR D 1 11 ? 70.376 -1.579 41.570 0.90 38.73 11 THR C O 1
ATOM 1914 N N . GLY D 1 12 ? 68.408 -2.612 41.235 1.00 42.01 12 GLY C N 1
ATOM 1915 C CA . GLY D 1 12 ? 67.627 -1.454 41.614 1.00 43.69 12 GLY C CA 1
ATOM 1916 C C . GLY D 1 12 ? 67.618 -0.432 40.489 1.00 42.93 12 GLY C C 1
ATOM 1917 O O . GLY D 1 12 ? 68.224 -0.607 39.433 0.86 41.01 12 GLY C O 1
ATOM 1918 N N . GLY D 1 13 ? 66.908 0.662 40.734 1.00 45.37 13 GLY C N 1
ATOM 1919 C CA . GLY D 1 13 ? 66.780 1.703 39.735 0.66 44.00 13 GLY C CA 1
ATOM 1920 C C . GLY D 1 13 ? 68.085 2.404 39.414 0.41 39.40 13 GLY C C 1
ATOM 1921 O O . GLY D 1 13 ? 69.003 2.444 40.235 1.00 37.27 13 GLY C O 1
ATOM 1936 N N . ALA D 1 15 ? 70.254 5.775 38.848 1.00 33.97 15 ALA C N 1
ATOM 1937 C CA . ALA D 1 15 ? 70.263 7.018 39.609 1.00 35.61 15 ALA C CA 1
ATOM 1938 C C . ALA D 1 15 ? 69.589 8.139 38.825 1.00 45.52 15 ALA C C 1
ATOM 1939 O O . ALA D 1 15 ? 69.902 8.358 37.655 0.83 45.33 15 ALA C O 1
ATOM 1941 N N . PRO D 1 16 ? 68.648 8.847 39.466 1.00 49.87 16 PRO C N 1
ATOM 1942 C CA . PRO D 1 16 ? 68.018 10.019 38.851 1.00 54.00 16 PRO C CA 1
ATOM 1943 C C . PRO D 1 16 ? 68.866 11.278 39.004 1.00 54.39 16 PRO C C 1
ATOM 1944 O O . PRO D 1 16 ? 69.760 11.295 39.852 1.00 55.68 16 PRO C O 1
#

GO terms:
  GO:0070776 MOZ/MORF histone acetyltransferase complex (C, IDA)
  GO:0061733 protein-lysine-acetyltransferase activity (F, EXP)
  GO:0005654 nucleoplasm (C, TAS)
  GO:0004402 histone acetyltransferase activity (F, IDA)
  GO:0005634 nucleus (C, IDA)
  GO:0006355 regulation of DNA-templated transcription (P, IDA)
  GO:0061733 protein-lysine-acetyltransferase activity (F, IDA)
  GO:0003713 transcription coactivator activity (F, IDA)
  GO:0045892 negative regulation of DNA-templated transcription (P, IDA)
  GO:0045893 positive regulation of DNA-templated transcription (P, IDA)
  GO:0036408 histone H3K14 acetyltransferase activity (F, IDA)
  GO:0005634 nucleus (C, TAS)
  GO:0005515 protein binding (F, IPI)

InterPro domains:
  IPR001965 Zinc finger, PHD-type [SM00249] (215-270)
  IPR001965 Zinc finger, PHD-type [SM00249] (271-318)
  IPR002717 Histone acetyltransferase domain, MYST-type [PF01853] (776-952)
  IPR002717 Histone acetyltransferase domain, MYST-type [PS51726] (715-989)
  IPR005818 Linker histone H1/H5, domain H15 [PS51504] (103-176)
  IPR005818 Linker histone H1/H5, domain H15 [SM00526] (93-170)
  IPR011011 Zinc finger, FYVE/PHD-type [SSF57903] (256-327)
  IPR013083 Zinc finger, RING/FYVE/PHD-type [G3DSA:3.30.40.10] (210-320)
  IPR016181 Acyl-CoA N-acyltransferase [SSF55729] (719-987)
  IPR019787 Zinc finger, PHD-finger [PF00628] (272-317)
  IPR019787 Zinc finger, PHD-finger [PS50016] (213-272)
  IPR019787 Zinc finger, PHD-finger [PS50016] (269-320)
  IPR036388 Winged helix-like DNA-binding domain superfamily [G3DSA:1.10.10.10] (103-182)
  IPR036388 Winged helix-like DNA-binding domain superfamily [G3DSA:1.10.10.10] (894-977)
  IPR036390 Winged helix DNA-binding domain superfamily [SSF46785] (101-180)
  IPR040706 MYST, zinc finger domain [PF17772] (718-771)
  IPR048589 SAM domain-containing protein 1-like, WH domain [PF21524] (11-73)
  IPR048589 SAM domain-containing protein 1-like, WH domain [PS52014] (1-77)
  IPR050603 MYST family histone acetyltransferases [PTHR10615] (148-1015)

Solvent-accessible surface area: 14263 Å² total

Foldseek 3Di:
DDDPVNVCVVVPDPD/DAADQAAPQQRDGQAQAPNGHHAHWDAALPPRHIHGCVRVVADPQLVVQQVVDRDHDLVRADAPQPRHCDPPNVQWDAANRHGHTHDQVRAVNRHPDDDDDHDHGPVPDDD/DADQAAPQQRDGQCQAPPNHGAHWDAAPPPNHIHGCVSVVADPQQVVLLVVDRDHDLVQAAAPQVGHNDDDSPQWDAANRHRHIHGQVRAVPRHPDDDPDHDHGPVPDDD/DDDPVNVCVVVPDPD

Radius of gyration: 21.15 Å; Cα contacts (8 Å, |Δi|>4): 480; chains: 4; bounding box: 42×43×62 Å